Protein AF-A0A352W2K5-F1 (afdb_monomer)

Foldseek 3Di:
DFEAAQEADAPVVVVCLQPDPPDDDDPSSVCCNVVVHDHHYCVPQVLQHAYLQNQCPVVCVVVVVDDGHQLLVSLLSVLVNCVVGPYYDYDRCVLVVVLLVLDPPSNVVVVVSVVSNPNNNLVNHQLLRDKDWDWDPFAGNVDSPDNDTDPDHIDTDIDGPHVLLVVLCVVLVDDDPVSVVVSSVSSVVSVVVVD

pLDDT: mean 93.86, std 5.65, range [51.59, 98.75]

Radius of gyration: 17.29 Å; Cα contacts (8 Å, |Δi|>4): 269; chains: 1; bounding box: 38×39×44 Å

Structure (mmCIF, N/CA/C/O backbone):
data_AF-A0A352W2K5-F1
#
_entry.id   AF-A0A352W2K5-F1
#
loop_
_atom_site.group_PDB
_atom_site.id
_atom_site.type_symbol
_atom_site.label_atom_id
_atom_site.label_alt_id
_atom_site.label_comp_id
_atom_site.label_asym_id
_atom_site.label_entity_id
_atom_site.label_seq_id
_atom_site.pdbx_PDB_ins_code
_atom_site.Cartn_x
_atom_site.Cartn_y
_atom_site.Cartn_z
_atom_site.occupancy
_atom_site.B_iso_or_equiv
_atom_site.auth_seq_id
_atom_site.auth_comp_id
_atom_site.auth_asym_id
_atom_site.auth_atom_id
_atom_site.pdbx_PDB_model_num
ATOM 1 N N . LYS A 1 1 ? -15.876 11.289 6.763 1.00 83.75 1 LYS A N 1
ATOM 2 C CA . LYS A 1 1 ? -14.636 10.499 6.919 1.00 83.75 1 LYS A CA 1
ATOM 3 C C . LYS A 1 1 ? -13.693 10.874 5.778 1.00 83.75 1 LYS A C 1
ATOM 5 O O . LYS A 1 1 ? -14.176 11.081 4.669 1.00 83.75 1 LYS A O 1
ATOM 10 N N . LYS A 1 2 ? -12.405 11.065 6.046 1.00 92.19 2 LYS A N 1
ATOM 11 C CA . LYS A 1 2 ? -11.373 11.497 5.108 1.00 92.19 2 LYS A CA 1
ATOM 12 C C . LYS A 1 2 ? -10.604 10.275 4.611 1.00 92.19 2 LYS A C 1
ATOM 14 O O . LYS A 1 2 ? -9.945 9.602 5.398 1.00 92.19 2 LYS A O 1
ATOM 19 N N . VAL A 1 3 ? -10.714 10.003 3.314 1.00 93.81 3 VAL A N 1
ATOM 20 C CA . VAL A 1 3 ? -10.126 8.834 2.649 1.00 93.81 3 VAL A CA 1
ATOM 21 C C . VAL A 1 3 ? -9.055 9.285 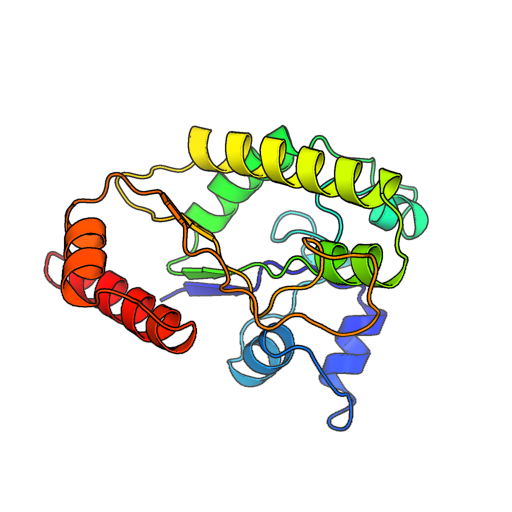1.663 1.00 93.81 3 VAL A C 1
ATOM 23 O O . VAL A 1 3 ? -9.262 10.293 0.987 1.00 93.81 3 VAL A O 1
ATOM 26 N N . SER A 1 4 ? -7.938 8.560 1.565 1.00 95.44 4 SER A N 1
ATOM 27 C CA . SER A 1 4 ? -6.889 8.857 0.581 1.00 95.44 4 SER A CA 1
ATOM 28 C C . SER A 1 4 ? -6.306 7.607 -0.086 1.00 95.44 4 SER A C 1
ATOM 30 O O . SER A 1 4 ? -5.988 6.620 0.576 1.00 95.44 4 SER A O 1
ATOM 32 N N . CYS A 1 5 ? -6.132 7.681 -1.405 1.00 96.50 5 CYS A N 1
ATOM 33 C CA . CYS A 1 5 ? -5.243 6.802 -2.156 1.00 96.50 5 CYS A CA 1
ATOM 34 C C . CYS A 1 5 ? -3.850 7.431 -2.130 1.00 96.50 5 CYS A C 1
ATOM 36 O O . CYS A 1 5 ? -3.660 8.518 -2.672 1.00 96.50 5 CYS A O 1
ATOM 38 N N . LEU A 1 6 ? -2.883 6.779 -1.488 1.00 97.25 6 LEU A N 1
ATOM 39 C CA . LEU A 1 6 ? -1.558 7.370 -1.290 1.00 97.25 6 LEU A CA 1
ATOM 40 C C . LEU A 1 6 ? -0.674 7.293 -2.538 1.00 97.25 6 LEU A C 1
ATOM 42 O O . LEU A 1 6 ? 0.394 7.895 -2.542 1.00 97.25 6 LEU A O 1
ATOM 46 N N . ASN A 1 7 ? -1.075 6.566 -3.584 1.00 97.12 7 ASN A N 1
ATOM 47 C CA . ASN A 1 7 ? -0.278 6.415 -4.797 1.00 97.12 7 ASN A CA 1
ATOM 48 C C . ASN A 1 7 ? -0.044 7.762 -5.499 1.00 97.12 7 ASN A C 1
ATOM 50 O O . ASN A 1 7 ? -0.981 8.420 -5.953 1.00 97.12 7 ASN A O 1
ATOM 54 N N . LEU A 1 8 ? 1.227 8.144 -5.630 1.00 96.62 8 LEU A N 1
ATOM 55 C CA . LEU A 1 8 ? 1.662 9.265 -6.452 1.00 96.62 8 LEU A CA 1
ATOM 56 C C . LEU A 1 8 ? 1.830 8.826 -7.900 1.00 96.62 8 LEU A C 1
ATOM 58 O O . LEU A 1 8 ? 2.485 7.828 -8.202 1.00 96.62 8 LEU A O 1
ATOM 62 N N . TYR A 1 9 ? 1.318 9.652 -8.803 1.00 95.81 9 TYR A N 1
ATOM 63 C CA . TYR A 1 9 ? 1.508 9.497 -10.237 1.00 95.81 9 TYR A CA 1
ATOM 64 C C . TYR A 1 9 ? 2.270 10.687 -10.814 1.00 95.81 9 TYR A C 1
ATOM 66 O O . TYR A 1 9 ? 2.267 11.788 -10.270 1.00 95.81 9 TYR A O 1
ATOM 74 N N . ARG A 1 10 ? 2.908 10.498 -11.965 1.00 94.81 10 ARG A N 1
ATOM 75 C CA . ARG A 1 10 ? 3.372 11.642 -12.758 1.00 94.81 10 ARG A CA 1
ATOM 76 C C . ARG A 1 10 ? 2.170 12.380 -13.329 1.00 94.81 10 ARG A C 1
ATOM 78 O O . ARG A 1 10 ? 1.187 11.725 -13.706 1.00 94.81 10 ARG A O 1
ATOM 85 N N . LYS A 1 11 ? 2.240 13.708 -13.430 1.00 94.19 11 LYS A N 1
ATOM 86 C CA . LYS A 1 11 ? 1.124 14.518 -13.936 1.00 94.19 11 LYS A CA 1
ATOM 87 C C . LYS A 1 11 ? 0.612 14.031 -15.291 1.00 94.19 11 LYS A C 1
ATOM 89 O O . LYS A 1 11 ? -0.596 13.924 -15.469 1.00 94.19 11 LYS A O 1
ATOM 94 N N . GLU A 1 12 ? 1.495 13.651 -16.213 1.00 93.00 12 GLU A N 1
ATOM 95 C CA . GLU A 1 12 ? 1.092 13.194 -17.548 1.00 93.00 12 GLU A CA 1
ATOM 96 C C . GLU A 1 12 ? 0.283 11.896 -17.495 1.00 93.00 12 GLU A C 1
ATOM 98 O O . GLU A 1 12 ? -0.630 11.698 -18.294 1.00 93.00 12 GLU A O 1
ATOM 103 N N . TYR A 1 13 ? 0.606 10.996 -16.561 1.00 93.38 13 TYR A N 1
ATOM 104 C CA . TYR A 1 13 ? -0.156 9.762 -16.382 1.00 93.38 13 TYR A CA 1
ATOM 105 C C . TYR A 1 13 ? -1.506 10.035 -15.716 1.00 93.38 13 TYR A C 1
ATOM 107 O O . TYR A 1 13 ? -2.526 9.517 -16.166 1.00 93.38 13 TYR A O 1
ATOM 115 N N . ARG A 1 14 ? -1.540 10.913 -14.708 1.00 94.94 14 ARG A N 1
ATOM 116 C CA . ARG A 1 14 ? -2.786 11.362 -14.074 1.00 94.94 14 ARG A CA 1
ATOM 117 C C . ARG A 1 14 ? -3.727 12.013 -15.087 1.00 94.94 14 ARG A C 1
ATOM 119 O O . ARG A 1 14 ? -4.908 11.678 -15.130 1.00 94.94 14 ARG A O 1
ATOM 126 N N . ASP A 1 15 ? -3.216 12.904 -15.928 1.00 94.38 15 ASP A N 1
ATOM 127 C CA . ASP A 1 15 ? -4.018 13.595 -16.941 1.00 94.38 15 ASP A CA 1
ATOM 128 C C . ASP A 1 15 ? -4.607 12.597 -17.960 1.00 94.38 15 ASP A C 1
ATOM 130 O O . ASP A 1 15 ? -5.770 12.728 -18.341 1.00 94.38 15 ASP A O 1
ATOM 134 N N . LYS A 1 16 ? -3.866 11.533 -18.313 1.00 94.06 16 LYS A N 1
ATOM 135 C CA . LYS A 1 16 ? -4.394 10.406 -19.104 1.00 94.06 16 LYS A CA 1
ATOM 136 C C . LYS A 1 16 ? -5.506 9.650 -18.376 1.00 94.06 16 LYS A C 1
ATOM 138 O O . LYS A 1 16 ? -6.554 9.431 -18.975 1.00 94.06 16 LYS A O 1
ATOM 143 N N . ILE A 1 17 ? -5.312 9.300 -17.099 1.00 92.50 17 ILE A N 1
ATOM 144 C CA . ILE A 1 17 ? -6.336 8.631 -16.273 1.00 92.50 17 ILE A CA 1
ATOM 145 C C . ILE A 1 17 ? -7.652 9.420 -16.290 1.00 92.50 17 ILE A C 1
ATOM 147 O O . ILE A 1 17 ? -8.726 8.824 -16.380 1.00 92.50 17 ILE A O 1
ATOM 151 N N . ILE A 1 18 ? -7.585 10.752 -16.203 1.00 90.69 18 ILE A N 1
ATOM 152 C CA . ILE A 1 18 ? -8.772 11.616 -16.202 1.00 90.69 18 ILE A CA 1
ATOM 153 C C . ILE A 1 18 ? -9.402 11.705 -17.595 1.00 90.69 18 ILE A C 1
ATOM 155 O O . ILE A 1 18 ? -10.618 11.563 -17.716 1.00 90.69 18 ILE A O 1
ATOM 159 N N . ALA A 1 19 ? -8.599 11.956 -18.630 1.00 92.25 19 ALA A N 1
ATOM 160 C CA . ALA A 1 19 ? -9.099 12.263 -19.968 1.00 92.25 19 ALA A CA 1
ATOM 161 C C . ALA A 1 19 ? -9.620 11.037 -20.733 1.00 92.25 19 ALA A C 1
ATOM 163 O O . ALA A 1 19 ? -10.516 11.176 -21.565 1.00 92.25 19 ALA A O 1
ATOM 164 N N . ASP A 1 20 ? -9.069 9.851 -20.472 1.00 91.31 20 ASP A N 1
ATOM 165 C CA . ASP A 1 20 ? -9.359 8.643 -21.237 1.00 91.31 20 ASP A CA 1
ATOM 166 C C . ASP A 1 20 ? -10.138 7.619 -20.396 1.00 91.31 20 ASP A C 1
ATOM 168 O O . ASP A 1 20 ? -9.633 7.016 -19.448 1.00 91.31 20 ASP A O 1
ATOM 172 N N . ASN A 1 21 ? -11.408 7.419 -20.755 1.00 87.75 21 ASN A N 1
ATOM 173 C CA . ASN A 1 21 ? -12.284 6.428 -20.123 1.00 87.75 21 ASN A CA 1
ATOM 174 C C . ASN A 1 21 ? -12.116 5.011 -20.695 1.00 87.75 21 ASN A C 1
ATOM 176 O O . ASN A 1 21 ? -12.780 4.095 -20.219 1.00 87.75 21 ASN A O 1
ATOM 180 N N . THR A 1 22 ? -11.254 4.827 -21.697 1.00 90.38 22 THR A N 1
ATOM 181 C CA . THR A 1 22 ? -10.951 3.526 -22.311 1.00 90.38 22 THR A CA 1
ATOM 182 C C . THR A 1 22 ? -9.694 2.871 -21.740 1.00 90.38 22 THR A C 1
ATOM 184 O O . THR A 1 22 ? -9.453 1.692 -21.996 1.00 90.38 22 THR A O 1
ATOM 187 N N . LEU A 1 23 ? -8.912 3.599 -20.932 1.00 89.62 23 LEU A N 1
ATOM 188 C CA . LEU A 1 23 ? -7.753 3.040 -20.243 1.00 89.62 23 LEU A CA 1
ATOM 189 C C . LEU A 1 23 ? -8.167 1.906 -19.307 1.00 89.62 23 LEU A C 1
ATOM 191 O O . LEU A 1 23 ? -9.042 2.061 -18.454 1.00 89.62 23 LEU A O 1
ATOM 195 N N . ILE A 1 24 ? -7.459 0.786 -19.423 1.00 88.81 24 ILE A N 1
ATOM 196 C CA . ILE A 1 24 ? -7.514 -0.285 -18.435 1.00 88.81 24 ILE A CA 1
ATOM 197 C C . ILE A 1 24 ? -6.667 0.168 -17.249 1.00 88.81 24 ILE A C 1
ATOM 199 O O . ILE A 1 24 ? -5.451 0.323 -17.361 1.00 88.81 24 ILE A O 1
ATOM 203 N N . LEU A 1 25 ? -7.332 0.431 -16.129 1.00 90.69 25 LEU A N 1
ATOM 204 C CA . LEU A 1 25 ? -6.714 0.931 -14.909 1.00 90.69 25 LEU A CA 1
ATOM 205 C C . LEU A 1 25 ? -6.693 -0.166 -13.841 1.00 90.69 25 LEU A C 1
ATOM 207 O O . LEU A 1 25 ? -7.650 -0.943 -13.768 1.00 90.69 25 LEU A O 1
ATOM 211 N N . PRO A 1 26 ? -5.670 -0.191 -12.967 1.00 89.00 26 PRO A N 1
ATOM 212 C CA . PRO A 1 26 ? -5.717 -0.991 -11.750 1.00 89.00 26 PRO A CA 1
ATOM 213 C C . PRO A 1 26 ? -6.970 -0.666 -10.937 1.00 89.00 26 PRO A C 1
ATOM 215 O O . PRO A 1 26 ? -7.439 0.481 -10.931 1.00 89.00 26 PRO A O 1
ATOM 218 N N . ALA A 1 27 ? -7.495 -1.658 -10.215 1.00 89.12 27 ALA A N 1
ATOM 219 C CA . ALA A 1 27 ? -8.724 -1.509 -9.435 1.00 89.12 27 ALA A CA 1
ATOM 220 C C . ALA A 1 27 ? -8.649 -0.322 -8.458 1.00 89.12 27 ALA A C 1
ATOM 222 O O . ALA A 1 27 ? -9.615 0.427 -8.311 1.00 89.12 27 ALA A O 1
ATOM 223 N N . SER A 1 28 ? -7.480 -0.095 -7.859 1.00 90.56 28 SER A N 1
ATOM 224 C CA . SER A 1 28 ? -7.215 1.008 -6.932 1.00 90.56 28 SER A CA 1
ATOM 225 C C . SER A 1 28 ? -7.354 2.391 -7.598 1.00 90.56 28 SER A C 1
ATOM 227 O O . SER A 1 28 ? -7.962 3.315 -7.049 1.00 90.56 28 SER A O 1
ATOM 229 N N . THR A 1 29 ? -6.851 2.523 -8.828 1.00 92.31 29 THR A N 1
ATOM 230 C CA . THR A 1 29 ? -6.858 3.764 -9.606 1.00 92.31 29 THR A CA 1
ATOM 231 C C . THR A 1 29 ? -8.265 4.041 -10.115 1.00 92.31 29 THR A C 1
ATOM 233 O O . THR A 1 29 ? -8.741 5.174 -10.047 1.00 92.31 29 THR A O 1
ATOM 236 N N . LEU A 1 30 ? -8.961 2.993 -10.566 1.00 93.00 30 LEU A N 1
ATOM 237 C CA . LEU A 1 30 ? -10.361 3.063 -10.969 1.00 93.00 30 LEU A CA 1
ATOM 238 C C . LEU A 1 30 ? -11.246 3.502 -9.795 1.00 93.00 30 LEU A C 1
ATOM 240 O O . LEU A 1 30 ? -12.038 4.432 -9.935 1.00 93.00 30 LEU A O 1
ATOM 244 N N . MET A 1 31 ? -11.063 2.886 -8.624 1.00 92.00 31 MET A N 1
ATOM 245 C CA . MET A 1 31 ? -11.773 3.254 -7.400 1.00 92.00 31 MET A CA 1
ATOM 246 C C . MET A 1 31 ? -11.519 4.717 -7.035 1.00 92.00 31 MET A C 1
ATOM 248 O O . MET A 1 31 ? -12.478 5.441 -6.802 1.00 92.00 31 MET A O 1
ATOM 252 N N . THR A 1 32 ? -10.262 5.171 -7.057 1.00 93.75 32 THR A N 1
ATOM 253 C CA . THR A 1 32 ? -9.899 6.570 -6.759 1.00 93.75 32 THR A CA 1
ATOM 254 C C . THR A 1 32 ? -10.570 7.543 -7.732 1.00 93.75 32 THR A C 1
ATOM 256 O O . THR A 1 32 ? -11.158 8.539 -7.313 1.00 93.75 32 THR A O 1
ATOM 259 N N . LYS A 1 33 ? -10.545 7.229 -9.036 1.00 93.06 33 LYS A N 1
ATOM 260 C CA . LYS A 1 33 ? -11.170 8.045 -10.088 1.00 93.06 33 LYS A CA 1
ATOM 261 C C . LYS A 1 33 ? -12.674 8.222 -9.863 1.00 93.06 33 LYS A C 1
ATOM 263 O O . LYS A 1 33 ? -13.183 9.325 -10.045 1.00 93.06 33 LYS A O 1
ATOM 268 N N . TYR A 1 34 ? -13.382 7.161 -9.479 1.00 92.44 34 TYR A N 1
ATOM 269 C CA . TYR A 1 34 ? -14.843 7.189 -9.338 1.00 92.44 34 TYR A CA 1
ATOM 270 C C . TYR A 1 34 ? -15.344 7.500 -7.921 1.00 92.44 34 TYR A C 1
ATOM 272 O O . TYR A 1 34 ? -16.500 7.890 -7.773 1.00 92.44 34 TYR A O 1
ATOM 280 N N . SER A 1 35 ? -14.506 7.393 -6.885 1.00 92.06 35 SER A N 1
ATOM 281 C CA . SER A 1 35 ? -14.857 7.807 -5.517 1.00 92.06 35 SER A CA 1
ATOM 282 C C . SER A 1 35 ? -14.847 9.326 -5.328 1.00 92.06 35 SER A C 1
ATOM 284 O O . SER A 1 35 ? -15.321 9.816 -4.305 1.00 92.06 35 SER A O 1
ATOM 286 N N . GLY A 1 36 ? -14.280 10.076 -6.280 1.00 87.81 36 GLY A N 1
ATOM 287 C CA . GLY A 1 36 ? -14.031 11.512 -6.143 1.00 87.81 36 GLY A CA 1
ATOM 288 C C . GLY A 1 36 ? -12.859 11.839 -5.211 1.00 87.81 36 GLY A C 1
ATOM 289 O O . GLY A 1 36 ? -12.660 13.004 -4.872 1.00 87.81 36 GLY A O 1
ATOM 290 N N . THR A 1 37 ? -12.087 10.832 -4.790 1.00 92.00 37 THR A N 1
ATOM 291 C CA . THR A 1 37 ? -10.825 11.037 -4.072 1.00 92.00 37 THR A CA 1
ATOM 292 C C . THR A 1 37 ? -9.794 11.636 -5.026 1.00 92.00 37 THR A C 1
ATOM 294 O O . THR A 1 37 ? -9.747 11.300 -6.209 1.00 92.00 37 THR A O 1
ATOM 297 N N . GLU A 1 38 ? -8.960 12.541 -4.521 1.00 93.31 38 GLU A N 1
ATOM 298 C CA . GLU A 1 38 ? -7.931 13.174 -5.339 1.00 93.31 38 GLU A CA 1
ATOM 299 C C . GLU A 1 38 ? -6.890 12.151 -5.816 1.00 93.31 38 GLU A C 1
ATOM 301 O O . GLU A 1 38 ? -6.351 11.376 -5.027 1.00 93.31 38 GLU A O 1
ATOM 306 N N . ILE A 1 39 ? -6.596 12.164 -7.121 1.00 95.50 39 ILE A N 1
ATOM 307 C CA . ILE A 1 39 ? -5.487 11.395 -7.692 1.00 95.50 39 ILE A CA 1
ATOM 308 C C . ILE A 1 39 ? -4.217 12.229 -7.532 1.00 95.50 39 ILE A C 1
ATOM 310 O O . ILE A 1 39 ? -4.036 13.241 -8.220 1.00 95.50 39 ILE A O 1
ATOM 314 N N . LEU A 1 40 ? -3.350 11.793 -6.620 1.00 96.69 40 LEU A N 1
ATOM 315 C CA . LEU A 1 40 ? -2.154 12.525 -6.229 1.00 96.69 40 LEU A CA 1
ATOM 316 C C . LEU A 1 40 ? -1.095 12.521 -7.338 1.00 96.69 40 LEU A C 1
ATOM 318 O O . LEU A 1 40 ? -0.945 11.564 -8.102 1.00 96.69 40 LEU A O 1
ATOM 322 N N . THR A 1 41 ? -0.319 13.602 -7.399 1.00 97.06 41 THR A N 1
ATOM 323 C CA . THR A 1 41 ? 0.770 13.759 -8.369 1.00 97.06 41 THR A CA 1
ATOM 324 C C . THR A 1 41 ? 2.070 14.151 -7.700 1.00 97.06 41 THR A C 1
ATOM 326 O O . THR A 1 41 ? 2.054 14.886 -6.713 1.00 97.06 41 THR A O 1
ATOM 329 N N . VAL A 1 42 ? 3.197 13.710 -8.256 1.00 96.88 42 VAL A N 1
ATOM 330 C CA . VAL A 1 42 ? 4.537 14.052 -7.749 1.00 96.88 42 VAL A CA 1
ATOM 331 C C . VAL A 1 42 ? 4.701 15.570 -7.614 1.00 96.88 42 VAL A C 1
ATOM 333 O O . VAL A 1 42 ? 5.188 16.052 -6.601 1.00 96.88 42 VAL A O 1
ATOM 336 N N . GLU A 1 43 ? 4.236 16.343 -8.590 1.00 93.75 43 GLU A N 1
ATOM 337 C CA . GLU A 1 43 ? 4.458 17.790 -8.671 1.00 93.75 43 GLU A CA 1
ATOM 338 C C . GLU A 1 43 ? 3.724 18.582 -7.584 1.00 93.75 43 GLU A C 1
ATOM 340 O O . GLU A 1 43 ? 4.226 19.604 -7.123 1.00 93.75 43 GLU A O 1
ATOM 345 N N . ASN A 1 44 ? 2.544 18.115 -7.172 1.00 94.31 44 ASN A N 1
ATOM 346 C CA . ASN A 1 44 ? 1.663 18.863 -6.272 1.00 94.31 44 ASN A CA 1
ATOM 347 C C . ASN A 1 44 ? 1.550 18.224 -4.883 1.00 94.31 44 ASN A C 1
ATOM 349 O O . ASN A 1 44 ? 1.176 18.895 -3.925 1.00 94.31 44 ASN A O 1
ATOM 353 N N . HIS A 1 45 ? 1.858 16.932 -4.770 1.00 96.19 45 HIS A N 1
ATOM 354 C CA . HIS A 1 45 ? 1.501 16.109 -3.617 1.00 96.19 45 HIS A CA 1
ATOM 355 C C . HIS A 1 45 ? 2.670 15.283 -3.084 1.00 96.19 45 HIS A C 1
ATOM 357 O O . HIS A 1 45 ? 2.438 14.331 -2.347 1.00 96.19 45 HIS A O 1
ATOM 363 N N . PHE A 1 46 ? 3.917 15.626 -3.420 1.00 94.50 46 PHE A N 1
ATOM 364 C CA . PHE A 1 46 ? 5.092 14.831 -3.047 1.00 94.50 46 PHE A CA 1
ATOM 365 C C . PHE A 1 46 ? 5.159 14.465 -1.551 1.00 94.50 46 PHE A C 1
ATOM 367 O O . PHE A 1 46 ? 5.501 13.344 -1.204 1.00 94.50 46 PHE A O 1
ATOM 374 N N . SER A 1 47 ? 4.771 15.378 -0.654 1.00 93.12 47 SER A N 1
ATOM 375 C CA . SER A 1 47 ? 4.735 15.143 0.800 1.00 93.12 47 SER A CA 1
ATOM 376 C C . SER A 1 47 ? 3.445 14.487 1.311 1.00 93.12 47 SER A C 1
ATOM 378 O O . SER A 1 47 ? 3.266 14.312 2.512 1.00 93.12 47 SER A O 1
ATOM 380 N N . SER A 1 48 ? 2.501 14.185 0.424 1.00 94.50 48 SER A N 1
ATOM 381 C CA . SER A 1 48 ? 1.159 13.690 0.756 1.00 94.50 48 SER A CA 1
ATOM 382 C C . SER A 1 48 ? 0.858 12.315 0.163 1.00 94.50 48 SER A C 1
ATOM 384 O O . SER A 1 48 ? -0.278 11.856 0.264 1.00 94.50 48 SER A O 1
ATOM 386 N N . GLY A 1 49 ? 1.850 11.651 -0.427 1.00 95.88 49 GLY A N 1
ATOM 387 C CA . GLY A 1 49 ? 1.707 10.314 -0.985 1.00 95.88 49 GLY A CA 1
ATOM 388 C C . GLY A 1 49 ? 3.040 9.584 -1.094 1.00 95.88 49 GLY A C 1
ATOM 389 O O . GLY A 1 49 ? 4.078 10.078 -0.662 1.00 95.88 49 GLY A O 1
ATOM 390 N N . LEU A 1 50 ? 2.983 8.397 -1.682 1.00 97.25 50 LEU A N 1
ATOM 391 C CA . LEU A 1 50 ? 4.100 7.501 -1.932 1.00 97.25 50 LEU A CA 1
ATOM 392 C C . LEU A 1 50 ? 4.162 7.196 -3.420 1.00 97.25 50 LEU A C 1
ATOM 394 O O . LEU A 1 50 ? 3.154 6.859 -4.045 1.00 97.25 50 LEU A O 1
ATOM 398 N N . TYR A 1 51 ? 5.349 7.313 -3.998 1.00 96.69 51 TYR A N 1
ATOM 399 C CA . TYR A 1 51 ? 5.565 6.891 -5.373 1.00 96.69 51 TYR A CA 1
ATOM 400 C C . TYR A 1 51 ? 5.779 5.370 -5.443 1.00 96.69 51 TYR A C 1
ATOM 402 O O . TYR A 1 51 ? 5.984 4.713 -4.422 1.00 96.69 51 TYR A O 1
ATOM 410 N N . MET A 1 52 ? 5.659 4.791 -6.641 1.00 94.56 52 MET A N 1
ATOM 411 C CA . MET A 1 52 ? 5.608 3.331 -6.820 1.00 94.56 52 MET A CA 1
ATOM 412 C C . MET A 1 52 ? 6.855 2.600 -6.292 1.00 94.56 52 MET A C 1
ATOM 414 O O . MET A 1 52 ? 6.755 1.475 -5.814 1.00 94.56 52 MET A O 1
ATOM 418 N N . ASP A 1 53 ? 8.017 3.243 -6.353 1.00 96.00 53 ASP A N 1
ATOM 419 C CA . ASP A 1 53 ? 9.235 2.890 -5.636 1.00 96.00 53 ASP A CA 1
ATOM 420 C C . ASP A 1 53 ? 9.372 3.804 -4.418 1.00 96.00 53 ASP A C 1
ATOM 422 O O . ASP A 1 53 ? 9.762 4.964 -4.517 1.00 96.00 53 ASP A O 1
ATOM 426 N N . ILE A 1 54 ? 9.045 3.262 -3.251 1.00 97.88 54 ILE A N 1
ATOM 427 C CA . ILE A 1 54 ? 9.130 3.944 -1.953 1.00 97.88 54 ILE A CA 1
ATOM 428 C C .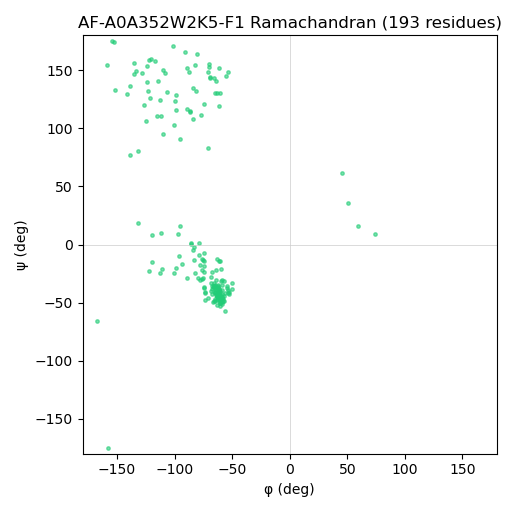 ILE A 1 54 ? 10.506 4.606 -1.739 1.00 97.88 54 ILE A C 1
ATOM 430 O O . ILE A 1 54 ? 10.597 5.662 -1.129 1.00 97.88 54 ILE A O 1
ATOM 434 N N . ASP A 1 55 ? 11.578 4.010 -2.258 1.00 97.12 55 ASP A N 1
ATOM 435 C CA . ASP A 1 55 ? 12.959 4.483 -2.112 1.00 97.12 55 ASP A CA 1
ATOM 436 C C . ASP A 1 55 ? 13.393 5.535 -3.155 1.00 97.12 55 ASP A C 1
ATOM 438 O O . ASP A 1 55 ? 14.535 5.996 -3.143 1.00 97.12 55 ASP A O 1
ATOM 442 N N . HIS A 1 56 ? 12.490 5.932 -4.051 1.00 97.12 56 HIS A N 1
ATOM 443 C CA . HIS A 1 56 ? 12.681 6.955 -5.079 1.00 97.12 56 HIS A CA 1
ATOM 444 C C . HIS A 1 56 ? 13.814 6.698 -6.092 1.00 97.12 56 HIS A C 1
ATOM 446 O O . HIS A 1 56 ? 14.190 7.627 -6.809 1.00 97.12 56 HIS A O 1
ATOM 452 N N . HIS A 1 57 ? 14.358 5.485 -6.230 1.00 95.88 57 HIS A N 1
ATOM 453 C CA . HIS A 1 57 ? 15.369 5.210 -7.263 1.00 95.88 57 HIS A CA 1
ATOM 454 C C . HIS A 1 57 ? 14.840 5.378 -8.695 1.00 95.88 57 HIS A C 1
ATOM 456 O O . HIS A 1 57 ? 15.514 5.959 -9.545 1.00 95.88 57 HIS A O 1
ATOM 462 N N . VAL A 1 58 ? 13.645 4.871 -8.988 1.00 94.38 58 VAL A N 1
ATOM 463 C CA . VAL A 1 58 ? 12.959 5.053 -10.276 1.00 94.38 58 VAL A CA 1
ATOM 464 C C . VAL A 1 58 ? 12.394 6.465 -10.382 1.00 94.38 58 VAL A C 1
ATOM 466 O O . VAL A 1 58 ? 12.467 7.067 -11.457 1.00 94.38 58 VAL A O 1
ATOM 469 N N . LEU A 1 59 ? 11.881 7.033 -9.287 1.00 96.19 59 LEU A N 1
ATOM 470 C CA . LEU A 1 59 ? 11.426 8.424 -9.283 1.00 96.19 59 LEU A CA 1
ATOM 471 C C . LEU A 1 59 ? 12.555 9.387 -9.667 1.00 96.19 59 LEU A C 1
ATOM 473 O O . LEU A 1 59 ? 12.354 10.246 -10.525 1.00 96.19 59 LEU A O 1
ATOM 477 N N . HIS A 1 60 ? 13.746 9.205 -9.094 1.00 96.31 60 HIS A N 1
ATOM 478 C CA . HIS A 1 60 ? 14.937 10.015 -9.351 1.00 96.31 60 HIS A CA 1
ATOM 479 C C . HIS A 1 60 ? 15.345 10.002 -10.830 1.00 96.31 60 HIS A C 1
ATOM 481 O O . HIS A 1 60 ? 15.761 11.023 -11.369 1.00 96.31 60 HIS A O 1
ATOM 487 N N . VAL A 1 61 ? 15.162 8.880 -11.536 1.00 95.50 61 VAL A N 1
ATOM 488 C CA . VAL A 1 61 ? 15.428 8.802 -12.985 1.00 95.50 61 VAL A CA 1
ATOM 489 C C . VAL A 1 61 ? 14.525 9.754 -13.780 1.00 95.50 61 VAL A C 1
ATOM 491 O O . VAL A 1 61 ? 14.953 10.313 -14.789 1.00 95.50 61 VAL A O 1
ATOM 494 N N . HIS A 1 62 ? 13.282 9.956 -13.340 1.00 93.81 62 HIS A N 1
ATOM 495 C CA . HIS A 1 62 ? 12.333 10.864 -13.991 1.00 93.81 62 HIS A CA 1
ATOM 496 C C . HIS A 1 62 ? 12.405 12.300 -13.464 1.00 93.81 62 HIS A C 1
ATOM 498 O O . HIS A 1 62 ? 12.147 13.235 -14.220 1.00 93.81 62 HIS A O 1
ATOM 504 N N . TYR A 1 63 ? 12.791 12.476 -12.201 1.00 94.94 63 TYR A N 1
ATOM 505 C CA . TYR A 1 63 ? 12.934 13.765 -11.534 1.00 94.94 63 TYR A CA 1
ATOM 506 C C . TYR A 1 63 ? 14.295 13.824 -10.820 1.00 94.94 63 TYR A C 1
ATOM 508 O O . TYR A 1 63 ? 14.355 13.638 -9.605 1.00 94.94 63 TYR A O 1
ATOM 516 N N . PRO A 1 64 ? 15.399 14.118 -11.537 1.00 95.69 64 PRO A N 1
ATOM 517 C CA . PRO A 1 64 ? 16.761 14.033 -10.984 1.00 95.69 64 PRO A CA 1
ATOM 518 C C . PRO A 1 64 ? 17.050 14.957 -9.794 1.00 95.69 64 PRO A C 1
ATOM 520 O O . PRO A 1 64 ? 18.051 14.796 -9.104 1.00 95.69 64 PRO A O 1
ATOM 523 N N . TYR A 1 65 ? 16.188 15.944 -9.548 1.00 94.88 65 TYR A N 1
ATOM 524 C CA . TYR A 1 65 ? 16.271 16.833 -8.389 1.00 94.88 65 TYR A CA 1
ATOM 525 C C . TYR A 1 65 ? 15.640 16.240 -7.116 1.00 94.88 65 TYR A C 1
ATOM 527 O O . TYR A 1 65 ? 15.847 16.785 -6.034 1.00 94.88 65 TYR A O 1
ATOM 535 N N . ILE A 1 66 ? 14.871 15.150 -7.221 1.00 95.56 66 ILE A N 1
ATOM 536 C CA . ILE A 1 66 ? 14.319 14.418 -6.076 1.00 95.56 66 ILE A CA 1
ATOM 537 C C . ILE A 1 66 ? 15.342 13.358 -5.661 1.00 95.56 66 ILE A C 1
ATOM 539 O O . ILE A 1 66 ? 15.626 12.476 -6.466 1.00 95.56 66 ILE A O 1
ATOM 543 N N . PRO A 1 67 ? 15.919 13.408 -4.449 1.00 95.75 67 PRO A N 1
ATOM 544 C CA . PRO A 1 67 ? 16.890 12.407 -4.020 1.00 95.75 67 PRO A CA 1
ATOM 545 C C . PRO A 1 67 ? 16.229 11.042 -3.774 1.00 95.75 67 PRO A C 1
ATOM 547 O O . PRO A 1 67 ? 15.046 10.970 -3.424 1.00 95.75 67 PRO A O 1
ATOM 550 N N . CYS A 1 68 ? 17.023 9.970 -3.884 1.00 97.06 68 CYS A N 1
ATOM 551 C CA . CYS A 1 68 ? 16.640 8.669 -3.339 1.00 97.06 68 CYS A CA 1
ATOM 552 C C . CYS A 1 68 ? 16.314 8.806 -1.844 1.00 97.06 68 CYS A C 1
ATOM 554 O O . CYS A 1 68 ? 16.944 9.591 -1.129 1.00 97.06 68 CYS A O 1
ATOM 556 N N . ALA A 1 69 ? 15.338 8.039 -1.379 1.00 96.81 69 ALA A N 1
ATOM 557 C CA . ALA A 1 69 ? 14.871 8.060 -0.006 1.00 96.81 69 ALA A CA 1
ATOM 558 C C . ALA A 1 69 ? 15.248 6.776 0.736 1.00 96.81 69 ALA A C 1
ATOM 560 O O . ALA A 1 69 ? 15.316 5.694 0.155 1.00 96.81 69 ALA A O 1
ATOM 561 N N . ASP A 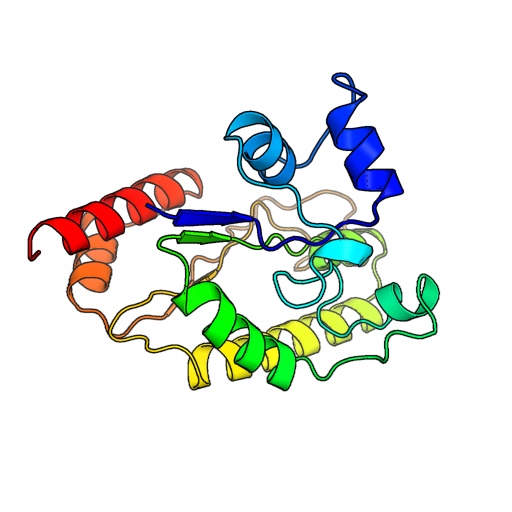1 70 ? 15.449 6.908 2.045 1.00 98.12 70 ASP A N 1
ATOM 562 C CA . ASP A 1 70 ? 15.515 5.764 2.948 1.00 98.12 70 ASP A CA 1
ATOM 563 C C . ASP A 1 70 ? 14.091 5.213 3.165 1.00 98.12 70 ASP A C 1
ATOM 565 O O . ASP A 1 70 ? 13.225 5.962 3.636 1.00 98.12 70 ASP A O 1
ATOM 569 N N . PRO A 1 71 ? 13.819 3.933 2.839 1.00 98.50 71 PRO A N 1
ATOM 570 C CA . PRO A 1 71 ? 12.514 3.326 3.074 1.00 98.50 71 PRO A CA 1
ATOM 571 C C . PRO A 1 71 ? 12.048 3.428 4.528 1.00 98.50 71 PRO A C 1
ATOM 573 O O . PRO A 1 71 ? 10.856 3.631 4.756 1.00 98.50 71 PRO A O 1
ATOM 576 N N . LEU A 1 72 ? 12.963 3.340 5.502 1.00 98.75 72 LEU A N 1
ATOM 577 C CA . LEU A 1 72 ? 12.630 3.456 6.923 1.00 98.75 72 LEU A CA 1
ATOM 578 C C . LEU A 1 72 ? 12.010 4.826 7.221 1.00 98.75 72 LEU A C 1
ATOM 580 O O . LEU A 1 72 ? 10.913 4.917 7.772 1.00 98.75 72 LEU A O 1
ATOM 584 N N . GLU A 1 73 ? 12.663 5.899 6.777 1.00 98.44 73 GLU A N 1
ATOM 585 C CA . GLU A 1 73 ? 12.165 7.269 6.939 1.00 98.44 73 GLU A CA 1
ATOM 586 C C . GLU A 1 73 ? 10.873 7.519 6.151 1.00 98.44 73 GLU A C 1
ATOM 588 O O . GLU A 1 73 ? 9.987 8.233 6.626 1.00 98.44 73 GLU A O 1
ATOM 593 N N . GLN A 1 74 ? 10.698 6.883 4.989 1.00 98.19 74 GLN A N 1
ATOM 594 C CA . GLN A 1 74 ? 9.429 6.927 4.251 1.00 98.19 74 GLN A CA 1
ATOM 595 C C . GLN A 1 74 ? 8.288 6.258 5.019 1.00 98.19 74 GLN A C 1
ATOM 597 O O . GLN A 1 74 ? 7.169 6.778 5.035 1.00 98.19 74 GLN A O 1
ATOM 602 N N . GLY A 1 75 ? 8.564 5.153 5.714 1.00 98.50 75 GLY A N 1
ATOM 603 C CA . GLY A 1 75 ? 7.622 4.527 6.639 1.00 98.50 75 GLY A CA 1
ATOM 604 C C . GLY A 1 75 ? 7.204 5.484 7.756 1.00 98.50 75 GLY A C 1
ATOM 605 O O . GLY A 1 75 ? 6.010 5.713 7.973 1.00 98.50 75 GLY A O 1
ATOM 606 N N . ARG A 1 76 ? 8.181 6.128 8.408 1.00 98.56 76 ARG A N 1
ATOM 607 C CA . ARG A 1 76 ? 7.944 7.114 9.483 1.00 98.56 76 ARG A CA 1
ATOM 608 C C . ARG A 1 76 ? 7.128 8.310 9.000 1.00 98.56 76 ARG A C 1
ATOM 610 O O . ARG A 1 76 ? 6.170 8.725 9.654 1.00 98.56 76 ARG A O 1
ATOM 617 N N . HIS A 1 77 ? 7.465 8.843 7.828 1.00 97.69 77 HIS A N 1
ATOM 618 C CA . HIS A 1 77 ? 6.708 9.911 7.182 1.00 97.69 77 HIS A CA 1
ATOM 619 C C . HIS A 1 77 ? 5.268 9.472 6.868 1.00 97.69 77 HIS A C 1
ATOM 621 O O . HIS A 1 77 ? 4.313 10.199 7.157 1.00 97.69 77 HIS A O 1
ATOM 627 N N . THR A 1 78 ? 5.091 8.248 6.366 1.00 98.12 78 THR A N 1
ATOM 628 C CA . THR A 1 78 ? 3.768 7.689 6.061 1.00 98.12 78 THR A CA 1
ATOM 629 C C . THR A 1 78 ? 2.901 7.577 7.308 1.00 98.12 78 THR A C 1
ATOM 631 O O . THR A 1 78 ? 1.721 7.915 7.244 1.00 98.12 78 THR A O 1
ATOM 634 N N . ALA A 1 79 ? 3.461 7.204 8.463 1.00 98.19 79 ALA A N 1
ATOM 635 C CA . ALA A 1 79 ? 2.722 7.177 9.728 1.00 98.19 79 ALA A CA 1
ATOM 636 C C . ALA A 1 79 ? 2.089 8.544 10.066 1.00 98.19 79 ALA A C 1
ATOM 638 O O . ALA A 1 79 ? 0.921 8.623 10.465 1.00 98.19 79 ALA A O 1
ATOM 639 N N . GLN A 1 80 ? 2.821 9.641 9.843 1.00 96.19 80 GLN A N 1
ATOM 640 C CA . GLN A 1 80 ? 2.312 11.004 10.053 1.00 96.19 80 GLN A CA 1
ATOM 641 C C . GLN A 1 80 ? 1.208 11.365 9.052 1.00 96.19 80 GLN A C 1
ATOM 643 O O . GLN A 1 80 ? 0.231 12.030 9.408 1.00 96.19 80 GLN A O 1
ATOM 648 N N . LEU A 1 81 ? 1.352 10.921 7.802 1.00 95.44 81 LEU A N 1
ATOM 649 C CA . LEU A 1 81 ? 0.384 11.150 6.734 1.00 95.44 81 LEU A CA 1
ATOM 650 C C . LEU A 1 81 ? -0.938 10.416 6.993 1.00 95.44 81 LEU A C 1
ATOM 652 O O . LEU A 1 81 ? -2.010 11.028 6.925 1.00 95.44 81 LEU A O 1
ATOM 656 N N . VAL A 1 82 ? -0.885 9.122 7.318 1.00 95.75 82 VAL A N 1
ATOM 657 C CA . VAL A 1 82 ? -2.090 8.302 7.545 1.00 95.75 82 VAL A CA 1
ATOM 658 C C . VAL A 1 82 ? -2.834 8.708 8.812 1.00 95.75 82 VAL A C 1
ATOM 660 O O . VAL A 1 82 ? -4.056 8.649 8.827 1.00 95.75 82 VAL A O 1
ATOM 663 N N . SER A 1 83 ? -2.141 9.254 9.817 1.00 94.38 83 SER A N 1
ATOM 664 C CA . SER A 1 83 ? -2.769 9.788 11.040 1.00 94.38 83 SER A CA 1
ATOM 665 C C . SER A 1 83 ? -3.747 10.947 10.775 1.00 94.38 83 SER A C 1
ATOM 667 O O . SER A 1 83 ? -4.517 11.331 11.652 1.00 94.38 83 SER A O 1
ATOM 669 N N . ARG A 1 84 ? -3.725 11.535 9.570 1.00 93.69 84 ARG A N 1
ATOM 670 C CA . ARG A 1 84 ? -4.627 12.616 9.132 1.00 93.69 84 ARG A CA 1
ATOM 671 C C . ARG A 1 84 ? -5.823 12.115 8.318 1.00 93.69 84 ARG A C 1
ATOM 673 O O . ARG A 1 84 ? -6.489 12.945 7.693 1.00 93.69 84 ARG A O 1
ATOM 680 N N . HIS A 1 85 ? -6.036 10.806 8.244 1.00 94.81 85 HIS A N 1
ATOM 681 C CA . HIS A 1 85 ? -7.063 10.154 7.437 1.00 94.81 85 HIS A CA 1
ATOM 682 C C . HIS A 1 85 ? -7.785 9.097 8.278 1.00 94.81 85 HIS A C 1
ATOM 684 O O . HIS A 1 85 ? -7.195 8.497 9.171 1.00 94.81 85 HIS A O 1
ATOM 690 N N . ASP A 1 86 ? -9.062 8.866 7.985 1.00 93.81 86 ASP A N 1
ATOM 691 C CA . ASP A 1 86 ? -9.827 7.770 8.589 1.00 93.81 86 ASP A CA 1
ATOM 692 C C . ASP A 1 86 ? -9.517 6.430 7.901 1.00 93.81 86 ASP A C 1
ATOM 694 O O . ASP A 1 86 ? -9.618 5.370 8.508 1.00 93.81 86 ASP A O 1
ATOM 698 N N . PHE A 1 87 ? -9.151 6.477 6.617 1.00 95.12 87 PHE A N 1
ATOM 699 C CA . PHE A 1 87 ? -8.714 5.320 5.845 1.00 95.12 87 PHE A CA 1
ATOM 700 C C . PHE A 1 87 ? -7.761 5.769 4.738 1.00 95.12 87 PHE A C 1
ATOM 702 O O . PHE A 1 87 ? -8.055 6.709 3.995 1.00 95.12 87 PHE A O 1
ATOM 709 N N . SER A 1 88 ? -6.641 5.070 4.606 1.00 96.06 88 SER A N 1
ATOM 710 C CA . SER A 1 88 ? -5.708 5.256 3.501 1.00 96.06 88 SER A CA 1
ATOM 711 C C . SER A 1 88 ? -5.275 3.905 2.961 1.00 96.06 88 SER A C 1
ATOM 713 O O . SER A 1 88 ? -5.128 2.955 3.727 1.00 96.06 88 SER A O 1
ATOM 715 N N . PHE A 1 89 ? -5.031 3.829 1.657 1.00 96.12 89 PHE A N 1
ATOM 716 C CA . PHE A 1 89 ? -4.463 2.641 1.025 1.00 96.12 89 PHE A CA 1
ATOM 717 C C . PHE A 1 89 ? -3.358 3.027 0.043 1.00 96.12 89 PHE A C 1
ATOM 719 O O . PHE A 1 89 ? -3.318 4.150 -0.464 1.00 96.12 89 PHE A O 1
ATOM 726 N N . PHE A 1 90 ? -2.459 2.083 -0.206 1.00 97.12 90 PHE A N 1
ATOM 727 C CA . PHE A 1 90 ? -1.353 2.211 -1.142 1.00 97.12 90 PHE A CA 1
ATOM 728 C C . PHE A 1 90 ? -1.170 0.881 -1.869 1.00 97.12 90 PHE A C 1
ATOM 730 O O . PHE A 1 90 ? -1.094 -0.166 -1.229 1.00 97.12 90 PHE A O 1
ATOM 737 N N . GLU A 1 91 ? -1.113 0.929 -3.194 1.00 96.06 91 GLU A N 1
ATOM 738 C CA . GLU A 1 91 ? -0.829 -0.229 -4.038 1.00 96.06 91 GLU A CA 1
ATOM 739 C C . GLU A 1 91 ? 0.646 -0.235 -4.457 1.00 96.06 91 GLU A C 1
ATOM 741 O O . GLU A 1 91 ? 1.155 0.760 -4.978 1.00 96.06 91 GLU A O 1
ATOM 746 N N . TYR A 1 92 ? 1.336 -1.357 -4.251 1.00 95.75 92 TYR A N 1
ATOM 747 C CA . TYR A 1 92 ? 2.754 -1.505 -4.577 1.00 95.75 92 TYR A CA 1
ATOM 748 C C . TYR A 1 92 ? 2.958 -2.456 -5.764 1.00 95.75 92 TYR A C 1
ATOM 750 O O . TYR A 1 92 ? 3.044 -3.668 -5.604 1.00 95.75 92 TYR A O 1
ATOM 758 N N . PHE A 1 93 ? 3.072 -1.894 -6.969 1.00 91.25 93 PHE A N 1
ATOM 759 C CA . PHE A 1 93 ? 3.089 -2.639 -8.242 1.00 91.25 93 PHE A CA 1
ATOM 760 C C . PHE A 1 93 ? 4.408 -3.358 -8.571 1.00 91.25 93 PHE A C 1
ATOM 762 O O . PHE A 1 93 ? 4.498 -4.124 -9.536 1.00 91.25 93 PHE A O 1
ATOM 769 N N . LEU A 1 94 ? 5.488 -3.050 -7.847 1.00 94.19 94 LEU A N 1
ATOM 770 C CA . LEU A 1 94 ? 6.826 -3.491 -8.242 1.00 94.19 94 LEU A CA 1
ATOM 771 C C . LEU A 1 94 ? 7.071 -4.978 -7.980 1.00 94.19 94 LEU A C 1
ATOM 773 O O . LEU A 1 94 ? 7.912 -5.565 -8.659 1.00 94.19 94 LEU A O 1
ATOM 777 N N . THR A 1 95 ? 6.340 -5.593 -7.049 1.00 92.50 95 THR A N 1
ATOM 778 C CA . THR A 1 95 ? 6.391 -7.045 -6.808 1.00 92.50 95 THR A CA 1
ATOM 779 C C . THR A 1 95 ? 6.013 -7.816 -8.066 1.00 92.50 95 THR A C 1
ATOM 781 O O . THR A 1 95 ? 6.798 -8.638 -8.533 1.00 92.50 95 THR A O 1
ATOM 784 N N . ASP A 1 96 ? 4.880 -7.471 -8.670 1.00 92.25 96 ASP A N 1
ATOM 785 C CA . ASP A 1 96 ? 4.397 -8.063 -9.916 1.00 92.25 96 ASP A CA 1
ATOM 786 C C . ASP A 1 96 ? 5.327 -7.755 -11.105 1.00 92.25 96 ASP A C 1
ATOM 788 O O . ASP A 1 96 ? 5.794 -8.645 -11.821 1.00 92.25 96 ASP A O 1
ATOM 792 N N . THR A 1 97 ? 5.724 -6.484 -11.239 1.00 92.56 97 THR A N 1
ATOM 793 C CA . THR A 1 97 ? 6.610 -6.027 -12.323 1.00 92.56 97 THR A CA 1
ATOM 794 C C . THR A 1 97 ? 7.939 -6.789 -12.354 1.00 92.56 97 THR A C 1
ATOM 796 O O . THR A 1 97 ? 8.432 -7.155 -13.427 1.00 92.56 97 THR A O 1
ATOM 799 N N . TRP A 1 98 ? 8.568 -6.998 -11.194 1.00 93.31 98 TRP A N 1
ATOM 800 C CA . TRP A 1 98 ? 9.869 -7.664 -11.120 1.00 93.31 98 TRP A CA 1
ATOM 801 C C . TRP A 1 98 ? 9.772 -9.187 -11.149 1.00 93.31 98 TRP A C 1
ATOM 803 O O . TRP A 1 98 ? 10.720 -9.822 -11.625 1.00 93.31 98 TRP A O 1
ATOM 813 N N . ALA A 1 99 ? 8.637 -9.756 -10.738 1.00 90.25 99 ALA A N 1
ATOM 814 C CA . ALA A 1 99 ? 8.340 -11.173 -10.909 1.00 90.25 99 ALA A CA 1
ATOM 815 C C . ALA A 1 99 ? 8.221 -11.541 -12.397 1.00 90.25 99 ALA A C 1
ATOM 817 O O . ALA A 1 99 ? 8.953 -12.413 -12.864 1.00 90.25 99 ALA A O 1
ATOM 818 N N . HIS A 1 100 ? 7.462 -10.774 -13.190 1.00 90.31 100 HIS A N 1
ATOM 819 C CA . HIS A 1 100 ? 7.387 -10.965 -14.647 1.00 90.31 100 HIS A CA 1
ATOM 820 C C . HIS A 1 100 ? 8.740 -10.832 -15.359 1.00 90.31 100 HIS A C 1
ATOM 822 O O . HIS A 1 100 ? 8.992 -11.474 -16.378 1.00 90.31 100 HIS A O 1
ATOM 828 N N . ARG A 1 101 ? 9.643 -10.005 -14.822 1.00 91.31 101 ARG A N 1
ATOM 829 C CA . ARG A 1 101 ? 11.012 -9.841 -15.342 1.00 91.31 101 ARG A CA 1
ATOM 830 C C . ARG A 1 101 ? 11.994 -10.892 -14.823 1.00 91.31 101 ARG A C 1
ATOM 832 O O . ARG A 1 101 ? 13.153 -10.864 -15.235 1.00 91.31 101 ARG A O 1
ATOM 839 N N . ARG A 1 102 ? 11.564 -11.773 -13.913 1.00 90.81 102 ARG A N 1
ATOM 840 C CA . ARG A 1 102 ? 12.362 -12.849 -13.299 1.00 90.81 102 ARG A CA 1
ATOM 841 C C . ARG A 1 102 ? 13.692 -12.358 -12.726 1.00 90.81 102 ARG A C 1
ATOM 843 O O . ARG A 1 102 ? 14.721 -13.027 -12.809 1.00 90.81 102 ARG A O 1
ATOM 850 N N . SER A 1 103 ? 13.692 -11.147 -12.169 1.00 91.06 103 SER A N 1
ATOM 851 C CA . SER A 1 103 ? 14.904 -10.529 -11.635 1.00 91.06 103 SER A CA 1
ATOM 852 C C . SER A 1 103 ? 15.010 -10.784 -10.138 1.00 91.06 103 SER A C 1
ATOM 854 O O . SER A 1 103 ? 14.557 -9.975 -9.330 1.00 91.06 103 SER A O 1
ATOM 856 N N . GLU A 1 104 ? 15.665 -11.880 -9.750 1.00 91.31 104 GLU A N 1
ATOM 857 C CA . GLU A 1 104 ? 15.897 -12.194 -8.332 1.00 91.31 104 GLU A CA 1
ATOM 858 C C . GLU A 1 104 ? 16.565 -11.043 -7.571 1.00 91.31 104 GLU A C 1
ATOM 860 O O . GLU A 1 104 ? 16.233 -10.761 -6.420 1.00 91.31 104 GLU A O 1
ATOM 865 N N . THR A 1 105 ? 17.518 -10.357 -8.207 1.00 94.56 105 THR A N 1
ATOM 866 C CA . THR A 1 105 ? 18.206 -9.217 -7.597 1.00 94.56 105 THR A CA 1
ATOM 867 C C . THR A 1 105 ? 17.248 -8.061 -7.328 1.00 94.56 105 THR A C 1
ATOM 869 O O . THR A 1 105 ? 17.323 -7.461 -6.257 1.00 94.56 105 THR A O 1
ATOM 872 N N . ALA A 1 106 ? 16.354 -7.737 -8.267 1.00 93.69 106 ALA A N 1
ATOM 873 C CA . ALA A 1 106 ? 15.366 -6.683 -8.060 1.00 93.69 106 ALA A CA 1
ATOM 874 C C . ALA A 1 106 ? 14.337 -7.086 -6.996 1.00 93.69 106 ALA A C 1
ATOM 876 O O . ALA A 1 106 ? 14.028 -6.279 -6.126 1.00 93.69 106 ALA A O 1
ATOM 877 N N . ILE A 1 107 ? 13.899 -8.348 -7.000 1.00 94.12 107 ILE A N 1
ATOM 878 C CA . ILE A 1 107 ? 12.979 -8.909 -6.000 1.00 94.12 107 ILE A CA 1
ATOM 879 C C . ILE A 1 107 ? 13.557 -8.788 -4.585 1.00 94.12 107 ILE A C 1
ATOM 881 O O . ILE A 1 107 ? 12.909 -8.255 -3.688 1.00 94.12 107 ILE A O 1
ATOM 885 N N . LYS A 1 108 ? 14.816 -9.192 -4.377 1.00 95.19 108 LYS A N 1
ATOM 886 C CA . LYS A 1 108 ? 15.485 -9.050 -3.071 1.00 95.19 108 LYS A CA 1
ATOM 887 C C . LYS A 1 108 ? 15.548 -7.589 -2.614 1.00 95.19 108 LYS A C 1
ATOM 889 O O . LYS A 1 108 ? 15.338 -7.309 -1.436 1.00 95.19 108 LYS A O 1
ATOM 894 N N . LYS A 1 109 ? 15.796 -6.656 -3.540 1.00 95.81 109 LYS A N 1
ATOM 895 C CA . LYS A 1 109 ? 15.831 -5.216 -3.241 1.00 95.81 109 LYS A CA 1
ATOM 896 C C . LYS A 1 109 ? 14.466 -4.680 -2.817 1.00 95.81 109 LYS A C 1
ATOM 898 O O . LYS A 1 109 ? 14.389 -4.024 -1.784 1.00 95.81 109 LYS A O 1
ATOM 903 N N . ILE A 1 110 ? 13.401 -4.980 -3.561 1.00 95.88 110 ILE A N 1
ATOM 904 C CA . ILE A 1 110 ? 12.059 -4.487 -3.215 1.00 95.88 110 ILE A CA 1
ATOM 905 C C . ILE A 1 110 ? 11.537 -5.112 -1.918 1.00 95.88 110 ILE A C 1
ATOM 907 O O . ILE A 1 110 ? 10.917 -4.411 -1.129 1.00 95.88 110 ILE A O 1
ATOM 911 N N . ILE A 1 111 ? 11.844 -6.385 -1.638 1.00 95.69 111 ILE A N 1
ATOM 912 C CA . ILE A 1 111 ? 11.480 -7.024 -0.363 1.00 95.69 111 ILE A CA 1
ATOM 913 C C . ILE A 1 111 ? 12.195 -6.322 0.794 1.00 95.69 111 ILE A C 1
ATOM 915 O O . ILE A 1 111 ? 11.564 -5.994 1.796 1.00 95.69 111 ILE A O 1
ATOM 919 N N . SER A 1 112 ? 13.493 -6.034 0.649 1.00 97.38 112 SER A N 1
ATOM 920 C CA . SER A 1 112 ? 14.237 -5.274 1.658 1.00 97.38 112 SER A CA 1
ATOM 921 C C . SER A 1 112 ? 13.674 -3.862 1.844 1.00 97.38 112 SER A C 1
ATOM 923 O O . SER A 1 112 ? 13.568 -3.404 2.978 1.00 97.38 112 SER A O 1
ATOM 925 N N . CYS A 1 113 ? 13.297 -3.188 0.754 1.00 98.06 113 CYS A N 1
ATOM 926 C CA . CYS A 1 113 ? 12.665 -1.869 0.782 1.00 98.06 113 CYS A CA 1
ATOM 927 C C . CYS A 1 113 ? 11.338 -1.905 1.556 1.00 98.06 113 CYS A C 1
ATOM 929 O O . CYS A 1 113 ? 11.155 -1.126 2.489 1.00 98.06 113 CYS A O 1
ATOM 931 N N . LEU A 1 114 ? 10.454 -2.856 1.236 1.00 97.62 114 LEU A N 1
ATOM 932 C CA . LEU A 1 114 ? 9.183 -3.052 1.936 1.00 97.62 114 LEU A CA 1
ATOM 933 C C . LEU A 1 114 ? 9.388 -3.369 3.420 1.00 97.62 114 LEU A C 1
ATOM 935 O O . LEU A 1 114 ? 8.657 -2.838 4.250 1.00 97.62 114 LEU A O 1
ATOM 939 N N . ASN A 1 115 ? 10.385 -4.188 3.767 1.00 97.94 115 ASN A N 1
ATOM 940 C CA . ASN A 1 115 ? 10.671 -4.531 5.159 1.00 97.94 115 ASN A CA 1
ATOM 941 C C . ASN A 1 115 ? 11.019 -3.288 5.993 1.00 97.94 115 ASN A C 1
ATOM 943 O O . ASN A 1 115 ? 10.369 -3.035 7.003 1.00 97.94 115 ASN A O 1
ATOM 947 N N . PHE A 1 116 ? 11.985 -2.482 5.541 1.00 98.69 116 PHE A N 1
ATOM 948 C CA . PHE A 1 116 ? 12.366 -1.249 6.239 1.00 98.69 116 PHE A CA 1
ATOM 949 C C . PHE A 1 116 ? 11.238 -0.210 6.244 1.00 98.69 116 PHE A C 1
ATOM 951 O O . PHE A 1 116 ? 11.018 0.465 7.245 1.00 98.69 116 PHE A O 1
ATOM 958 N N . PHE A 1 117 ? 10.466 -0.111 5.161 1.00 98.75 117 PHE A N 1
ATOM 959 C CA . PHE A 1 117 ? 9.291 0.755 5.124 1.00 98.75 117 PHE A CA 1
ATOM 960 C C . PHE A 1 117 ? 8.245 0.372 6.177 1.00 98.75 117 PHE A C 1
ATOM 962 O O . PHE A 1 117 ? 7.750 1.231 6.908 1.00 98.75 117 PHE A O 1
ATOM 969 N N . LEU A 1 118 ? 7.914 -0.917 6.279 1.00 98.38 118 LEU A N 1
ATOM 970 C CA . LEU A 1 118 ? 6.948 -1.413 7.257 1.00 98.38 118 LEU A CA 1
ATOM 971 C C . LEU A 1 118 ? 7.460 -1.267 8.691 1.00 98.38 118 LEU A C 1
ATOM 973 O O . LEU A 1 118 ? 6.670 -0.938 9.576 1.00 98.38 118 LEU A O 1
ATOM 977 N N . GLU A 1 119 ? 8.760 -1.454 8.919 1.00 98.56 119 GLU A N 1
ATOM 978 C CA . GLU A 1 119 ? 9.412 -1.163 10.199 1.00 98.56 119 GLU A CA 1
ATOM 979 C C . GLU A 1 119 ? 9.173 0.300 10.596 1.00 98.56 119 GLU A C 1
ATOM 981 O O . GLU A 1 119 ? 8.515 0.567 11.600 1.00 98.56 119 GLU A O 1
ATOM 986 N N . GLY A 1 120 ? 9.560 1.256 9.749 1.00 98.62 120 GLY A N 1
ATOM 987 C CA . GLY A 1 120 ? 9.410 2.682 10.054 1.00 98.62 120 GLY A CA 1
ATOM 988 C C . GLY A 1 120 ? 7.953 3.114 10.240 1.00 98.62 120 GLY A C 1
ATOM 989 O O . GLY A 1 120 ? 7.646 3.927 11.119 1.00 98.62 120 GLY A O 1
ATOM 990 N N . LEU A 1 121 ? 7.042 2.544 9.443 1.00 98.56 121 LEU A N 1
ATOM 991 C CA . LEU A 1 121 ? 5.603 2.779 9.557 1.00 98.56 121 LEU A CA 1
ATOM 992 C C . LEU A 1 121 ? 5.061 2.285 10.900 1.00 98.56 121 LEU A C 1
ATOM 994 O O . LEU A 1 121 ? 4.374 3.030 11.597 1.00 98.56 121 LEU A O 1
ATOM 998 N N . THR A 1 122 ? 5.348 1.037 11.263 1.00 98.00 122 THR A N 1
ATOM 999 C CA . THR A 1 122 ? 4.769 0.403 12.456 1.00 98.00 122 THR A CA 1
ATOM 1000 C C . THR A 1 122 ? 5.394 0.899 13.757 1.00 98.00 122 THR A C 1
ATOM 1002 O O . THR A 1 122 ? 4.683 0.979 14.756 1.00 98.00 122 THR A O 1
ATOM 1005 N N . GLU A 1 123 ? 6.662 1.318 13.744 1.00 97.75 123 GLU A N 1
ATOM 1006 C CA . GLU A 1 123 ? 7.309 1.997 14.877 1.00 97.75 123 GLU A CA 1
ATOM 1007 C C . GLU A 1 123 ? 6.669 3.355 15.196 1.00 97.75 123 GLU A C 1
ATOM 1009 O O . GLU A 1 123 ? 6.582 3.748 16.359 1.00 97.75 123 GLU A O 1
ATOM 1014 N N . SER A 1 124 ? 6.240 4.088 14.164 1.00 98.31 124 SER A N 1
ATOM 1015 C CA . SER A 1 124 ? 5.793 5.483 14.303 1.00 98.31 124 SER A CA 1
ATOM 1016 C C . SER A 1 124 ? 4.277 5.644 14.383 1.00 98.31 124 SER A C 1
ATOM 1018 O O . SER A 1 124 ? 3.787 6.686 14.824 1.00 98.31 124 SER A O 1
ATOM 1020 N N . LEU A 1 125 ? 3.513 4.651 13.929 1.00 98.12 125 LEU A N 1
ATOM 1021 C CA . LEU A 1 125 ? 2.057 4.711 13.919 1.00 98.12 125 LEU A CA 1
ATOM 1022 C C . LEU A 1 125 ? 1.485 4.352 15.296 1.00 98.12 125 LEU A C 1
ATOM 1024 O O . LEU A 1 125 ? 1.824 3.328 15.882 1.00 98.12 125 LEU A O 1
ATOM 1028 N N . ALA A 1 126 ? 0.550 5.160 15.801 1.00 97.31 126 ALA A N 1
ATOM 1029 C CA . ALA A 1 126 ? -0.157 4.872 17.049 1.00 97.31 126 ALA A CA 1
ATOM 1030 C C . ALA A 1 126 ? -1.135 3.689 16.875 1.00 97.31 126 ALA A C 1
ATOM 1032 O O . ALA A 1 126 ? -2.329 3.875 16.629 1.00 97.31 126 ALA A O 1
ATOM 1033 N N . LEU A 1 127 ? -0.627 2.460 16.987 1.00 97.38 127 LEU A N 1
ATOM 1034 C CA . LEU A 1 127 ? -1.376 1.216 16.753 1.00 97.38 127 LEU A CA 1
ATOM 1035 C C . LEU A 1 127 ? -2.545 0.980 17.726 1.00 97.38 127 LEU A C 1
ATOM 1037 O O . LEU A 1 127 ? -3.380 0.116 17.485 1.00 97.38 127 LEU A O 1
ATOM 1041 N N . GLU A 1 128 ? -2.638 1.734 18.819 1.00 96.25 128 GLU A N 1
ATOM 1042 C CA . GLU A 1 128 ? -3.808 1.771 19.705 1.00 96.25 128 GLU A CA 1
ATOM 1043 C C . GLU A 1 128 ? -5.030 2.404 19.023 1.00 96.25 128 GLU A C 1
ATOM 1045 O O . GLU A 1 128 ? -6.170 2.157 19.415 1.00 96.25 128 GLU A O 1
ATOM 1050 N N . ARG A 1 129 ? -4.796 3.236 18.004 1.00 94.75 129 ARG A N 1
ATOM 1051 C CA . ARG A 1 129 ? -5.824 3.970 17.252 1.00 94.75 129 ARG A CA 1
ATOM 1052 C C . ARG A 1 129 ? -5.945 3.504 15.806 1.00 94.75 129 ARG A C 1
ATOM 1054 O O . ARG A 1 129 ? -7.001 3.656 15.201 1.00 94.75 129 ARG A O 1
ATOM 1061 N N . HIS A 1 130 ? -4.879 2.929 15.261 1.00 96.19 130 HIS A N 1
ATOM 1062 C CA . HIS A 1 130 ? -4.796 2.533 13.862 1.00 96.19 130 HIS A CA 1
ATOM 1063 C C . HIS A 1 130 ? -4.540 1.030 13.701 1.00 96.19 130 HIS A C 1
ATOM 1065 O O . HIS A 1 130 ? -4.043 0.349 14.600 1.00 96.19 130 HIS A O 1
ATOM 1071 N N . ALA A 1 131 ? -4.860 0.521 12.515 1.00 97.25 131 ALA A N 1
ATOM 1072 C CA . ALA A 1 131 ? -4.453 -0.797 12.058 1.00 97.25 131 ALA A CA 1
ATOM 1073 C C . ALA A 1 131 ? -3.703 -0.662 10.731 1.00 97.25 131 ALA A C 1
ATOM 1075 O O . ALA A 1 131 ? -4.105 0.118 9.868 1.00 97.25 131 ALA A O 1
ATOM 1076 N N . VAL A 1 132 ? -2.635 -1.440 10.565 1.00 98.19 132 VAL A N 1
ATOM 1077 C CA . VAL A 1 132 ? -1.992 -1.663 9.265 1.00 98.19 132 VAL A CA 1
ATOM 1078 C C . VAL A 1 132 ? -2.482 -3.005 8.741 1.00 98.19 132 VAL A C 1
ATOM 1080 O O . VAL A 1 132 ? -2.342 -4.018 9.425 1.00 98.19 132 VAL A O 1
ATOM 1083 N N . ILE A 1 133 ? -3.067 -3.006 7.544 1.00 97.75 133 ILE A N 1
ATOM 1084 C CA . ILE A 1 133 ? -3.529 -4.212 6.852 1.00 97.75 133 ILE A CA 1
ATOM 1085 C C . ILE A 1 133 ? -2.654 -4.401 5.616 1.00 97.75 133 ILE A C 1
ATOM 1087 O O . ILE A 1 133 ? -2.552 -3.494 4.792 1.00 97.75 133 ILE A O 1
ATOM 1091 N N . ILE A 1 134 ? -2.031 -5.570 5.489 1.00 97.50 134 ILE A N 1
ATOM 1092 C CA . ILE A 1 134 ? -1.183 -5.931 4.351 1.00 97.50 134 ILE A CA 1
ATOM 1093 C C . ILE A 1 134 ? -1.770 -7.179 3.704 1.00 97.50 134 ILE A C 1
ATOM 1095 O O . ILE A 1 134 ? -1.994 -8.189 4.375 1.00 97.50 134 ILE A O 1
ATOM 1099 N N . THR A 1 135 ? -2.013 -7.108 2.401 1.00 96.25 135 THR A N 1
ATOM 1100 C CA . THR A 1 135 ? -2.471 -8.239 1.596 1.00 96.25 135 THR A CA 1
ATOM 1101 C C . THR A 1 135 ? -2.016 -8.074 0.147 1.00 96.25 135 THR A C 1
ATOM 1103 O O . THR A 1 135 ? -1.417 -7.054 -0.193 1.00 96.25 135 THR A O 1
ATOM 1106 N N . SER A 1 136 ? -2.263 -9.083 -0.683 1.00 94.56 136 SER A N 1
ATOM 1107 C CA . SER A 1 136 ? -2.002 -9.057 -2.124 1.00 94.56 136 SER A CA 1
ATOM 1108 C C . SER A 1 136 ? -3.296 -9.370 -2.864 1.00 94.56 136 SER A C 1
ATOM 1110 O O . SER A 1 136 ? -4.169 -10.040 -2.317 1.00 94.56 136 SER A O 1
ATOM 1112 N N . ASP A 1 137 ? -3.436 -8.898 -4.092 1.00 93.06 137 ASP A N 1
ATOM 1113 C CA . ASP A 1 137 ? -4.548 -9.246 -4.976 1.00 93.06 137 ASP A CA 1
ATOM 1114 C C . ASP A 1 137 ? -4.377 -10.632 -5.610 1.00 93.06 137 ASP A C 1
ATOM 1116 O O . ASP A 1 137 ? -5.363 -11.340 -5.824 1.00 93.06 137 ASP A O 1
ATOM 1120 N N . HIS A 1 138 ? -3.131 -11.051 -5.829 1.00 93.38 138 HIS A N 1
ATOM 1121 C CA . HIS A 1 138 ? -2.769 -12.392 -6.287 1.00 93.38 138 HIS A CA 1
ATOM 1122 C C . HIS A 1 138 ? -1.345 -12.808 -5.865 1.00 93.38 138 HIS A C 1
ATOM 1124 O O . HIS A 1 138 ? -0.592 -12.028 -5.270 1.00 93.38 138 HIS A O 1
ATOM 1130 N N . GLY A 1 139 ? -0.984 -14.062 -6.162 1.00 93.69 139 GLY A N 1
ATOM 1131 C CA . GLY A 1 139 ? 0.393 -14.567 -6.115 1.00 93.69 139 GLY A CA 1
ATOM 1132 C C . GLY A 1 139 ? 1.123 -14.367 -7.450 1.00 93.69 139 GLY A C 1
ATOM 1133 O O . GLY A 1 139 ? 0.488 -14.286 -8.505 1.00 93.69 139 GLY A O 1
ATOM 1134 N N . ASN A 1 140 ? 2.448 -14.238 -7.403 1.00 93.25 140 ASN A N 1
ATOM 1135 C CA . ASN A 1 140 ? 3.353 -14.160 -8.559 1.00 93.25 140 ASN A CA 1
ATOM 1136 C C . ASN A 1 140 ? 4.814 -14.324 -8.086 1.00 93.25 140 ASN A C 1
ATOM 1138 O O . ASN A 1 140 ? 5.481 -15.315 -8.368 1.00 93.25 140 ASN A O 1
ATOM 1142 N N . MET A 1 141 ? 5.298 -13.355 -7.300 1.00 92.75 141 MET A N 1
ATOM 1143 C CA . MET A 1 141 ? 6.705 -13.217 -6.894 1.00 92.75 141 MET A CA 1
ATOM 1144 C C . MET A 1 141 ? 7.273 -14.420 -6.120 1.00 92.75 141 MET A C 1
ATOM 1146 O O . MET A 1 141 ? 8.490 -14.587 -6.060 1.00 92.75 141 MET A O 1
ATOM 1150 N N . GLU A 1 142 ? 6.427 -15.250 -5.519 1.00 92.12 142 GLU A N 1
ATOM 1151 C CA . GLU A 1 142 ? 6.835 -16.470 -4.827 1.00 92.12 142 GLU A CA 1
ATOM 1152 C C . GLU A 1 142 ? 7.226 -17.621 -5.768 1.00 92.12 142 GLU A C 1
ATOM 1154 O O . GLU A 1 142 ? 7.922 -18.532 -5.325 1.00 92.12 142 GLU A O 1
ATOM 1159 N N . GLU A 1 143 ? 6.824 -17.578 -7.045 1.00 92.69 143 GLU A N 1
ATOM 1160 C CA . GLU A 1 143 ? 7.139 -18.595 -8.057 1.00 92.69 143 GLU A CA 1
ATOM 1161 C C . GLU A 1 143 ? 7.495 -17.951 -9.406 1.00 92.69 143 GLU A C 1
ATOM 1163 O O . GLU A 1 143 ? 6.723 -17.922 -10.360 1.00 92.69 143 GLU A O 1
ATOM 1168 N N . ILE A 1 144 ? 8.718 -17.433 -9.499 1.00 90.50 144 ILE A N 1
ATOM 1169 C CA . ILE A 1 144 ? 9.195 -16.715 -10.690 1.00 90.50 144 ILE A CA 1
ATOM 1170 C C . ILE A 1 144 ? 9.630 -17.626 -11.850 1.00 90.50 144 ILE A C 1
ATOM 1172 O O . ILE A 1 144 ? 10.118 -17.128 -12.870 1.00 90.50 144 ILE A O 1
ATOM 1176 N N . SER A 1 145 ? 9.524 -18.956 -11.718 1.00 88.38 145 SER A N 1
ATOM 1177 C CA . SER A 1 145 ? 9.886 -19.876 -12.807 1.00 88.38 145 SER A CA 1
ATOM 1178 C C . SER A 1 145 ? 8.829 -19.939 -13.917 1.00 88.38 145 SER A C 1
ATOM 1180 O O . SER A 1 145 ? 9.161 -20.255 -15.068 1.00 88.38 145 SER A O 1
ATOM 1182 N N . ILE A 1 146 ? 7.583 -19.566 -13.614 1.00 87.50 146 ILE A N 1
ATOM 1183 C CA . ILE A 1 146 ? 6.468 -19.498 -14.569 1.00 87.50 146 ILE A CA 1
ATOM 1184 C C . ILE A 1 146 ? 6.210 -18.048 -15.012 1.00 87.50 146 ILE A C 1
ATOM 1186 O O . ILE A 1 146 ? 6.888 -17.126 -14.565 1.00 87.50 146 ILE A O 1
ATOM 1190 N N . ASN A 1 147 ? 5.354 -17.836 -16.014 1.00 83.44 147 ASN A N 1
ATOM 1191 C CA . ASN A 1 147 ? 5.025 -16.482 -16.499 1.00 83.44 147 ASN A CA 1
ATOM 1192 C C . ASN A 1 147 ? 3.685 -15.983 -15.957 1.00 83.44 147 ASN A C 1
ATOM 1194 O O . ASN A 1 147 ? 3.428 -14.780 -15.938 1.00 83.44 147 ASN A O 1
ATOM 1198 N N . GLU A 1 148 ? 2.829 -16.926 -15.595 1.00 90.38 148 GLU A N 1
ATOM 1199 C CA . GLU A 1 148 ? 1.476 -16.735 -15.125 1.00 90.38 148 GLU A CA 1
ATOM 1200 C C . GLU A 1 148 ? 1.452 -16.388 -13.636 1.00 90.38 148 GLU A C 1
ATOM 1202 O O . GLU A 1 148 ? 2.328 -16.787 -12.870 1.00 90.38 148 GLU A O 1
ATOM 1207 N N . HIS A 1 149 ? 0.396 -15.696 -13.209 1.00 92.25 149 HIS A N 1
ATOM 1208 C CA . HIS A 1 149 ? 0.085 -15.585 -11.788 1.00 92.25 149 HIS A CA 1
ATOM 1209 C C . HIS A 1 149 ? -0.196 -16.970 -11.204 1.00 92.25 149 HIS A C 1
ATOM 1211 O O . HIS A 1 149 ? -0.684 -17.874 -11.893 1.00 92.25 149 HIS A O 1
ATOM 1217 N N . THR A 1 150 ? 0.069 -17.127 -9.913 1.00 93.00 150 THR A N 1
ATOM 1218 C CA . THR A 1 150 ? -0.189 -18.388 -9.222 1.00 93.00 150 THR A CA 1
ATOM 1219 C C . THR A 1 150 ? -1.591 -18.411 -8.615 1.00 93.00 150 THR A C 1
ATOM 1221 O O . THR A 1 150 ? -2.255 -17.387 -8.451 1.00 93.00 150 THR A O 1
ATOM 1224 N N . LEU A 1 151 ? -2.031 -19.611 -8.233 1.00 93.75 151 LEU A N 1
ATOM 1225 C CA . LEU A 1 151 ? -3.216 -19.815 -7.396 1.00 93.75 151 LEU A CA 1
ATOM 1226 C C . LEU A 1 151 ? -2.849 -19.953 -5.909 1.00 93.75 151 LEU A C 1
ATOM 1228 O O . LEU A 1 151 ? -3.650 -20.465 -5.124 1.00 93.75 151 LEU A O 1
ATOM 1232 N N . ASN A 1 152 ? -1.633 -19.553 -5.518 1.00 93.75 152 ASN A N 1
ATOM 1233 C CA . ASN A 1 152 ? -1.225 -19.599 -4.120 1.00 93.75 152 ASN A CA 1
ATOM 1234 C C . ASN A 1 152 ? -2.065 -18.612 -3.297 1.00 93.75 152 ASN A C 1
ATOM 1236 O O . ASN A 1 152 ? -2.390 -17.522 -3.777 1.00 93.75 152 ASN A O 1
ATOM 1240 N N . PRO A 1 153 ? -2.416 -18.962 -2.047 1.00 93.50 153 PRO A N 1
A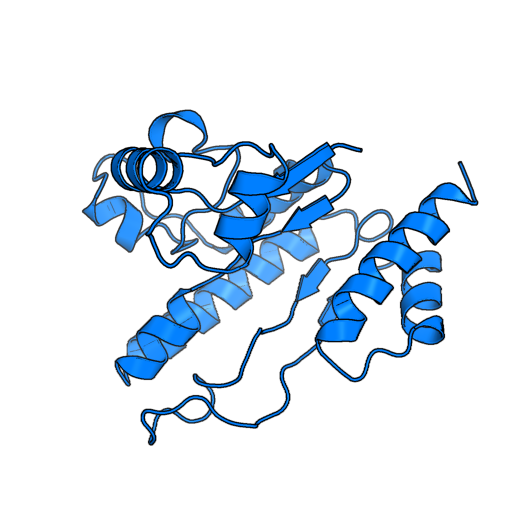TOM 1241 C CA . PRO A 1 153 ? -3.104 -18.032 -1.171 1.00 93.50 153 PRO A CA 1
ATOM 1242 C C . PRO A 1 153 ? -2.213 -16.824 -0.870 1.00 93.50 153 PRO A C 1
ATOM 1244 O O . PRO A 1 153 ? -1.011 -16.951 -0.632 1.00 93.50 153 PRO A O 1
ATOM 1247 N N . VAL A 1 154 ? -2.830 -15.650 -0.836 1.00 95.00 154 VAL A N 1
ATOM 1248 C CA . VAL A 1 154 ? -2.180 -14.392 -0.466 1.00 95.00 154 VAL A CA 1
ATOM 1249 C C . VAL A 1 154 ? -2.235 -14.188 1.050 1.00 95.00 154 VAL A C 1
ATOM 1251 O O . VAL A 1 154 ? -3.196 -14.617 1.696 1.00 95.00 154 VAL A O 1
ATOM 1254 N N . PRO A 1 155 ? -1.232 -13.532 1.655 1.00 93.56 155 PRO A N 1
ATOM 1255 C CA . PRO A 1 155 ? -1.266 -13.257 3.081 1.00 93.56 155 PRO A CA 1
ATOM 1256 C C . PRO A 1 155 ? -2.331 -12.205 3.416 1.00 93.56 155 PRO A C 1
ATOM 1258 O O . PRO A 1 155 ? -2.624 -11.308 2.624 1.00 93.56 155 PRO A O 1
ATOM 1261 N N . LEU A 1 156 ? -2.852 -12.275 4.639 1.00 96.50 156 LEU A N 1
ATOM 1262 C CA . LEU A 1 156 ? -3.526 -11.164 5.301 1.00 96.50 156 LEU A CA 1
ATOM 1263 C C . LEU A 1 156 ? -2.828 -10.930 6.638 1.00 96.50 156 LEU A C 1
ATOM 1265 O O . LEU A 1 156 ? -2.972 -11.719 7.572 1.00 96.50 156 LEU A O 1
ATOM 1269 N N . VAL A 1 157 ? -2.053 -9.855 6.721 1.00 97.12 157 VAL A N 1
ATOM 1270 C CA . VAL A 1 157 ? -1.358 -9.446 7.944 1.00 97.12 157 VAL A CA 1
ATOM 1271 C C . VAL A 1 157 ? -2.058 -8.223 8.509 1.00 97.12 157 VAL A C 1
ATOM 1273 O O . VAL A 1 157 ? -2.321 -7.263 7.787 1.00 97.12 157 VAL A O 1
ATOM 1276 N N . ILE A 1 158 ? -2.359 -8.261 9.806 1.00 97.62 158 ILE A N 1
ATOM 1277 C CA . ILE A 1 158 ? -3.026 -7.172 10.517 1.00 97.62 158 ILE A CA 1
ATOM 1278 C C . ILE A 1 158 ? -2.180 -6.813 11.725 1.00 97.62 158 ILE A C 1
ATOM 1280 O O . ILE A 1 158 ? -1.953 -7.644 12.604 1.00 97.62 158 ILE A O 1
ATOM 1284 N N . ILE A 1 159 ? -1.728 -5.567 11.768 1.00 98.06 159 ILE A N 1
ATOM 1285 C CA . ILE A 1 159 ? -0.886 -5.040 12.837 1.00 98.06 159 ILE A CA 1
ATOM 1286 C C . ILE A 1 159 ? -1.681 -3.950 13.543 1.00 98.06 159 ILE A C 1
ATOM 1288 O O . ILE A 1 159 ? -1.957 -2.897 12.970 1.00 98.06 159 ILE A O 1
ATOM 1292 N N . THR A 1 160 ? -2.090 -4.213 14.781 1.00 97.81 160 THR A N 1
ATOM 1293 C CA . THR A 1 160 ? -2.829 -3.261 15.615 1.00 97.81 160 THR A CA 1
ATOM 1294 C C . THR A 1 160 ? -2.701 -3.625 17.093 1.00 97.81 160 THR A C 1
ATOM 1296 O O . THR A 1 160 ? -2.483 -4.786 17.438 1.00 97.81 160 THR A O 1
ATOM 1299 N N . ARG A 1 161 ? -2.850 -2.628 17.968 1.00 97.50 161 ARG A N 1
ATOM 1300 C CA . ARG A 1 161 ? -3.016 -2.782 19.425 1.00 97.50 161 ARG A CA 1
ATOM 1301 C C . ARG A 1 161 ? -4.421 -2.376 19.881 1.00 97.50 161 ARG A C 1
ATOM 1303 O O . ARG A 1 161 ? -4.675 -2.241 21.073 1.00 97.50 161 ARG A O 1
ATOM 1310 N N . ASN A 1 162 ? -5.327 -2.146 18.935 1.00 96.44 162 ASN A N 1
ATOM 1311 C CA . ASN A 1 162 ? -6.707 -1.788 19.201 1.00 96.44 162 ASN A CA 1
ATOM 1312 C C . ASN A 1 162 ? -7.562 -3.056 19.380 1.00 96.44 162 ASN A C 1
ATOM 1314 O O . ASN A 1 162 ? -7.763 -3.829 18.441 1.00 96.44 162 ASN A O 1
ATOM 1318 N N . GLU A 1 163 ? -8.082 -3.270 20.589 1.00 95.81 163 GLU A N 1
ATOM 1319 C CA . GLU A 1 163 ? -8.854 -4.474 20.925 1.00 95.81 163 GLU A CA 1
ATOM 1320 C C . GLU A 1 163 ? -10.165 -4.597 20.138 1.00 95.81 163 GLU A C 1
ATOM 1322 O O . GLU A 1 163 ? -10.607 -5.705 19.822 1.00 95.81 163 GLU A O 1
ATOM 1327 N N . GLN A 1 164 ? -10.784 -3.475 19.768 1.00 94.88 164 GLN A N 1
ATOM 1328 C CA . GLN A 1 164 ? -11.998 -3.475 18.957 1.00 94.88 164 GLN A CA 1
ATOM 1329 C C . GLN A 1 164 ? -11.707 -3.971 17.539 1.00 94.88 164 GLN A C 1
ATOM 1331 O O . GLN A 1 164 ? -12.453 -4.800 17.015 1.00 94.88 164 GLN A O 1
ATOM 1336 N N . TYR A 1 165 ? -10.595 -3.540 16.941 1.00 96.75 165 TYR A N 1
ATOM 1337 C CA . TYR A 1 165 ? -10.156 -4.046 15.642 1.00 96.75 165 TYR A CA 1
ATOM 1338 C C . TYR A 1 165 ? -9.799 -5.531 15.713 1.00 96.75 165 TYR A C 1
ATOM 1340 O O . TYR A 1 165 ? -10.223 -6.290 14.845 1.00 96.75 165 TYR A O 1
ATOM 1348 N N . LEU A 1 166 ? -9.126 -5.992 16.773 1.00 96.12 166 LEU A N 1
ATOM 1349 C CA . LEU A 1 166 ? -8.871 -7.426 16.972 1.00 96.12 166 LEU A CA 1
ATOM 1350 C C . LEU A 1 166 ? -10.171 -8.239 17.122 1.00 96.12 166 LEU A C 1
ATOM 1352 O O . LEU A 1 166 ? -10.267 -9.361 16.622 1.00 96.12 166 LEU A O 1
ATOM 1356 N N . SER A 1 167 ? -11.192 -7.684 17.780 1.00 95.75 167 SER A N 1
ATOM 1357 C CA . SER A 1 167 ? -12.527 -8.291 17.860 1.00 95.75 167 SER A CA 1
ATOM 1358 C C . SER A 1 167 ? -13.213 -8.365 16.490 1.00 95.75 167 SER A C 1
ATOM 1360 O O . SER A 1 167 ? -13.782 -9.403 16.141 1.00 95.75 167 SER A O 1
ATOM 1362 N N . ALA A 1 168 ? -13.100 -7.312 15.674 1.00 96.31 168 ALA A N 1
ATOM 1363 C CA . ALA A 1 168 ? -13.606 -7.300 14.301 1.00 96.31 168 ALA A CA 1
ATOM 1364 C C . ALA A 1 168 ? -12.935 -8.386 13.443 1.00 96.31 168 ALA A C 1
ATOM 1366 O O . ALA A 1 168 ? -13.632 -9.122 12.749 1.00 96.31 168 ALA A O 1
ATOM 1367 N N . VAL A 1 169 ? -11.613 -8.570 13.562 1.00 96.31 169 VAL A N 1
ATOM 1368 C CA . VAL A 1 169 ? -10.882 -9.662 12.885 1.00 96.31 169 VAL A CA 1
ATOM 1369 C C . VAL A 1 169 ? -11.450 -11.027 13.257 1.00 96.31 169 VAL A C 1
ATOM 1371 O O . VAL A 1 169 ? -11.741 -11.829 12.374 1.00 96.31 169 VAL A O 1
ATOM 1374 N N . ARG A 1 170 ? -11.656 -11.283 14.555 1.00 95.81 170 ARG A N 1
ATOM 1375 C CA . ARG A 1 170 ? -12.230 -12.547 15.045 1.00 95.81 170 ARG A CA 1
ATOM 1376 C C . ARG A 1 170 ? -13.668 -12.762 14.574 1.00 95.81 170 ARG A C 1
ATOM 1378 O O . ARG A 1 170 ? -14.046 -13.888 14.281 1.00 95.81 170 ARG A O 1
ATOM 1385 N N . THR A 1 171 ? -14.452 -11.689 14.506 1.00 95.69 171 THR A N 1
ATOM 1386 C CA . THR A 1 171 ? -15.860 -11.732 14.088 1.00 95.69 171 THR A CA 1
AT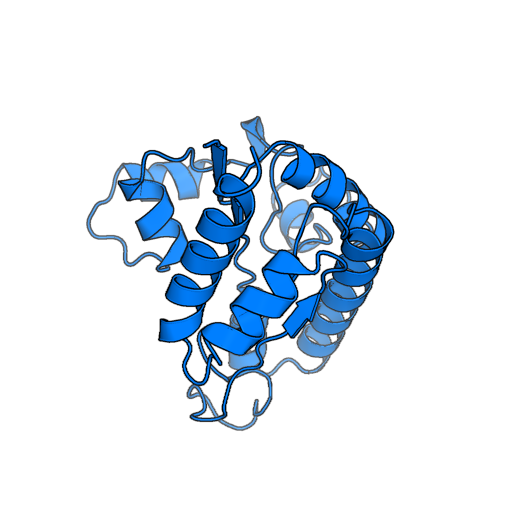OM 1387 C C . THR A 1 171 ? -15.996 -12.008 12.596 1.00 95.69 171 THR A C 1
ATOM 1389 O O . THR A 1 171 ? -16.810 -12.834 12.194 1.00 95.69 171 THR A O 1
ATOM 1392 N N . VAL A 1 172 ? -15.204 -11.316 11.775 1.00 96.88 172 VAL A N 1
ATOM 1393 C CA . VAL A 1 172 ? -15.236 -11.471 10.317 1.00 96.88 172 VAL A CA 1
ATOM 1394 C C . VAL A 1 172 ? -14.582 -12.781 9.892 1.00 96.88 172 VAL A C 1
ATOM 1396 O O . VAL A 1 172 ? -15.072 -13.406 8.957 1.00 96.88 172 VAL A O 1
ATOM 1399 N N . ASN A 1 173 ? -13.515 -13.200 10.584 1.00 96.38 173 ASN A N 1
ATOM 1400 C CA . ASN A 1 173 ? -12.730 -14.39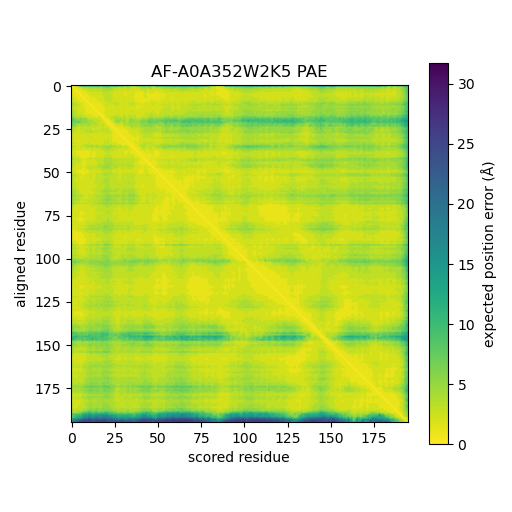8 10.285 1.00 96.38 173 ASN A CA 1
ATOM 1401 C C . ASN A 1 173 ? -12.410 -14.521 8.777 1.00 96.38 173 ASN A C 1
ATOM 1403 O O . ASN A 1 173 ? -12.894 -15.444 8.117 1.00 96.38 173 ASN A O 1
ATOM 1407 N N . PRO A 1 174 ? -11.669 -13.547 8.212 1.00 95.38 174 PRO A N 1
ATOM 1408 C CA . PRO A 1 174 ? -11.465 -13.436 6.772 1.00 95.38 174 PRO A CA 1
ATOM 1409 C C . PRO A 1 174 ? -10.715 -14.649 6.218 1.00 95.38 174 PRO A C 1
ATOM 1411 O O . PRO A 1 174 ? -9.655 -15.018 6.725 1.00 95.38 174 PRO A O 1
ATOM 1414 N N . VAL A 1 175 ? -11.256 -15.239 5.153 1.00 93.56 175 VAL A N 1
ATOM 1415 C CA . VAL A 1 175 ? -10.671 -16.406 4.469 1.00 93.56 175 VAL A CA 1
ATOM 1416 C C . VAL A 1 175 ? -10.399 -16.140 2.991 1.00 93.56 175 VAL A C 1
ATOM 1418 O O . VAL A 1 175 ? -9.534 -16.786 2.408 1.00 93.56 175 VAL A O 1
ATOM 1421 N N . ASN A 1 176 ? -11.099 -15.175 2.390 1.00 92.31 176 ASN A N 1
ATOM 1422 C CA . ASN A 1 176 ? -10.919 -14.748 1.006 1.00 92.31 176 ASN A CA 1
ATOM 1423 C C . ASN A 1 176 ? -10.591 -13.257 0.930 1.00 92.31 176 ASN A C 1
ATOM 1425 O O . ASN A 1 176 ? -10.967 -12.472 1.800 1.00 92.31 176 ASN A O 1
ATOM 1429 N N . ILE A 1 177 ? -9.989 -12.830 -0.180 1.00 90.44 177 ILE A N 1
ATOM 1430 C CA . ILE A 1 177 ? -9.695 -11.410 -0.419 1.00 90.44 177 ILE A CA 1
ATOM 1431 C C . ILE A 1 177 ? -10.949 -10.520 -0.366 1.00 90.44 177 ILE A C 1
ATOM 1433 O O . ILE A 1 177 ? -10.900 -9.382 0.096 1.00 90.44 177 ILE A O 1
ATOM 1437 N N . THR A 1 178 ? -12.111 -11.054 -0.750 1.00 91.31 178 THR A N 1
ATOM 1438 C CA . THR A 1 178 ? -13.397 -10.345 -0.660 1.00 91.31 178 THR A CA 1
ATOM 1439 C C . THR A 1 178 ? -13.803 -10.019 0.778 1.00 91.31 178 THR A C 1
ATOM 1441 O O . THR A 1 178 ? -14.586 -9.095 1.003 1.00 91.31 178 THR A O 1
ATOM 1444 N N . ASP A 1 179 ? -13.270 -10.745 1.763 1.00 95.56 179 ASP A N 1
ATOM 1445 C CA . ASP A 1 179 ? -13.544 -10.506 3.179 1.00 95.56 179 ASP A CA 1
ATOM 1446 C C . ASP A 1 179 ? -12.753 -9.312 3.726 1.00 95.56 179 ASP A C 1
ATOM 1448 O O . ASP A 1 179 ? -13.152 -8.740 4.739 1.00 95.56 179 ASP A O 1
ATOM 1452 N N . VAL A 1 180 ? -11.689 -8.867 3.044 1.00 94.88 180 VAL A N 1
ATOM 1453 C CA . VAL A 1 180 ? -10.892 -7.697 3.458 1.00 94.88 180 VAL A CA 1
ATOM 1454 C C . VAL A 1 180 ? -11.753 -6.433 3.480 1.00 94.88 180 VAL A C 1
ATOM 1456 O O . VAL A 1 180 ? -11.682 -5.652 4.426 1.00 94.88 180 VAL A O 1
ATOM 1459 N N . TYR A 1 181 ? -12.647 -6.259 2.503 1.00 92.56 181 TYR A N 1
ATOM 1460 C CA . TYR A 1 181 ? -13.616 -5.160 2.516 1.00 92.56 181 TYR A CA 1
ATOM 1461 C C . TYR A 1 181 ? -14.547 -5.232 3.736 1.00 92.56 181 TYR A C 1
ATOM 1463 O O . TYR A 1 181 ? -14.735 -4.237 4.437 1.00 92.56 181 TYR A O 1
ATOM 1471 N N . ARG A 1 182 ? -15.103 -6.418 4.024 1.00 94.50 182 ARG A N 1
ATOM 1472 C CA . ARG A 1 182 ? -15.986 -6.624 5.185 1.00 94.50 182 ARG A CA 1
ATOM 1473 C C . ARG A 1 182 ? -15.257 -6.343 6.491 1.00 94.50 182 ARG A C 1
ATOM 1475 O O . ARG A 1 182 ? -15.836 -5.747 7.394 1.00 94.50 182 ARG A O 1
ATOM 1482 N N . LEU A 1 183 ? -13.990 -6.735 6.569 1.00 96.44 183 LEU A N 1
ATOM 1483 C CA . LEU A 1 183 ? -13.130 -6.453 7.703 1.00 96.44 183 LEU A CA 1
ATOM 1484 C C . LEU A 1 183 ? -12.954 -4.948 7.920 1.00 96.44 183 LEU A C 1
ATOM 1486 O O . LEU A 1 183 ? -13.174 -4.481 9.034 1.00 96.44 183 LEU A O 1
ATOM 1490 N N . ILE A 1 184 ? -12.620 -4.193 6.869 1.00 94.69 184 ILE A N 1
ATOM 1491 C CA . ILE A 1 184 ? -12.451 -2.733 6.945 1.00 94.69 184 ILE A CA 1
ATOM 1492 C C . ILE A 1 184 ? -13.747 -2.062 7.420 1.00 94.69 184 ILE A C 1
ATOM 1494 O O . ILE A 1 184 ? -13.711 -1.220 8.318 1.00 94.69 184 ILE A O 1
ATOM 1498 N N . VAL A 1 185 ? -14.903 -2.465 6.879 1.00 93.69 185 VAL A N 1
ATOM 1499 C CA . VAL A 1 185 ? -16.212 -1.942 7.311 1.00 93.69 185 VAL A CA 1
ATOM 1500 C C . VAL A 1 185 ? -16.500 -2.294 8.772 1.00 93.69 185 VAL A C 1
ATOM 1502 O O . VAL A 1 185 ? -16.901 -1.427 9.543 1.00 93.69 185 VAL A O 1
ATOM 1505 N N . CYS A 1 186 ? -16.243 -3.533 9.193 1.00 94.81 186 CYS A N 1
ATOM 1506 C CA . CYS A 1 186 ? -16.476 -3.961 10.573 1.00 94.81 186 CYS A CA 1
ATOM 1507 C C . CYS A 1 186 ? -15.571 -3.219 11.572 1.00 94.81 186 CYS A C 1
ATOM 1509 O O . CYS A 1 186 ? -16.042 -2.791 12.626 1.00 94.81 186 CYS A O 1
ATOM 1511 N N . MET A 1 187 ? -14.295 -3.004 11.232 1.00 94.56 187 MET A N 1
ATOM 1512 C CA . MET A 1 187 ? -13.377 -2.182 12.031 1.00 94.56 187 MET A CA 1
ATOM 1513 C C . MET A 1 187 ? -13.897 -0.747 12.166 1.00 94.56 187 MET A C 1
ATOM 1515 O O . MET A 1 187 ? -13.937 -0.205 13.269 1.00 94.56 187 MET A O 1
ATOM 1519 N N . HIS A 1 188 ? -14.370 -0.161 11.066 1.00 91.56 188 HIS A N 1
ATOM 1520 C CA . HIS A 1 188 ? -14.949 1.177 11.063 1.00 91.56 188 HIS A CA 1
ATOM 1521 C C . HIS A 1 188 ? -16.195 1.300 11.953 1.00 91.56 188 HIS A C 1
ATOM 1523 O O . HIS A 1 188 ? -16.350 2.256 12.710 1.00 91.56 188 HIS A O 1
ATOM 1529 N N . GLU A 1 189 ? -17.103 0.328 11.888 1.00 90.06 189 GLU A N 1
ATOM 1530 C CA . GLU A 1 189 ? -18.291 0.299 12.744 1.00 90.06 189 GLU A CA 1
ATOM 1531 C C . GLU A 1 189 ? -17.940 0.115 14.223 1.00 90.06 189 GLU A C 1
ATOM 1533 O O . GLU A 1 189 ? -18.609 0.681 15.089 1.00 90.06 189 GLU A O 1
ATOM 1538 N N . ALA A 1 190 ? -16.899 -0.664 14.524 1.00 85.44 190 ALA A N 1
ATOM 1539 C CA . ALA A 1 190 ? -16.435 -0.882 15.888 1.00 85.44 190 ALA A CA 1
ATOM 1540 C C . ALA A 1 190 ? -15.874 0.403 16.524 1.00 85.44 190 ALA A C 1
ATOM 1542 O O . ALA A 1 190 ? -16.103 0.635 17.710 1.00 85.44 190 ALA A O 1
ATOM 1543 N N . GLU A 1 191 ? -15.213 1.256 15.734 1.00 80.50 191 GLU A N 1
ATOM 1544 C CA . GLU A 1 191 ? -14.762 2.590 16.153 1.00 80.50 191 GLU A CA 1
ATOM 1545 C C . GLU A 1 191 ? -15.953 3.494 16.534 1.00 80.50 191 GLU A C 1
ATOM 1547 O O . GLU A 1 191 ? -15.962 4.112 17.598 1.00 80.50 191 GLU A O 1
ATOM 1552 N N . ASN A 1 192 ? -17.000 3.528 15.702 1.00 74.94 192 ASN A N 1
ATOM 1553 C CA . ASN A 1 192 ? -18.136 4.444 15.877 1.00 74.94 192 ASN A CA 1
ATOM 1554 C C . ASN A 1 192 ? -19.096 4.059 17.021 1.00 74.94 192 ASN A C 1
ATOM 1556 O O . ASN A 1 192 ? -19.917 4.877 17.416 1.00 74.94 192 ASN A O 1
ATOM 1560 N N . LYS A 1 193 ? -19.033 2.836 17.565 1.00 68.69 193 LYS A N 1
ATOM 1561 C CA . LYS A 1 193 ? -19.887 2.413 18.698 1.00 68.69 193 LYS A CA 1
ATOM 1562 C C . LYS A 1 193 ? -19.473 3.014 20.049 1.00 68.69 193 LYS A C 1
ATOM 1564 O O . LYS A 1 193 ? -20.170 2.795 21.036 1.00 68.69 193 LYS A O 1
ATOM 1569 N N . ILE A 1 194 ? -18.334 3.706 20.108 1.00 54.34 194 ILE A N 1
ATOM 1570 C CA . ILE A 1 194 ? -17.716 4.208 21.348 1.00 54.34 194 ILE A CA 1
ATOM 1571 C C . ILE A 1 194 ? -17.592 5.746 21.348 1.00 54.34 194 ILE A C 1
ATOM 1573 O O . ILE A 1 194 ? -17.364 6.331 22.407 1.00 54.34 194 ILE A O 1
ATOM 1577 N N . ALA A 1 195 ? -17.751 6.391 20.186 1.00 51.59 195 ALA A N 1
ATOM 1578 C CA . ALA A 1 195 ? -17.765 7.849 20.029 1.00 51.59 195 ALA A CA 1
ATOM 1579 C C . ALA A 1 195 ? -19.149 8.440 20.340 1.00 51.59 195 ALA A C 1
ATOM 1581 O O . ALA A 1 195 ? -19.182 9.545 20.927 1.00 51.59 195 ALA A O 1
#

Secondary structure (DSSP, 8-state):
--EEE-B-B-HHHHHHHHH-TTS---HHHHHHHHHT----BHHHHGGGSB-SSTT-HHHHHH-TTSPP--HHHHHHHHHHHHTT-SEEE---THHHHHHHTT-HHHHHHHHHHHHHHHHHHHHHS-TTT-EEEEE-SSB-TT-TTSSSPB-PPPPEEEEE--HHHHHHHHHH---STHHHHHHHHHHHHHHHTT-

Nearest PDB structures (foldseek):
  2ify-assembly1_A  TM=7.739E-01  e=2.496E-02  Bacillus anthracis
  2zkt-assembly1_B  TM=7.488E-01  e=2.799E-02  Pyrococcus horikoshii
  5kgm-assembly1_A  TM=8.000E-01  e=7.417E-02  Caenorhabditis elegans
  2zkt-assembly1_A  TM=7.190E-01  e=3.948E-02  Pyrococcus horikoshii
  4kjd-assembly1_B  TM=4.871E-01  e=4.386E-01  Rattus norvegicus

Mean predicted aligned error: 3.66 Å

Solvent-accessible surface area (backbone atoms only — not comparab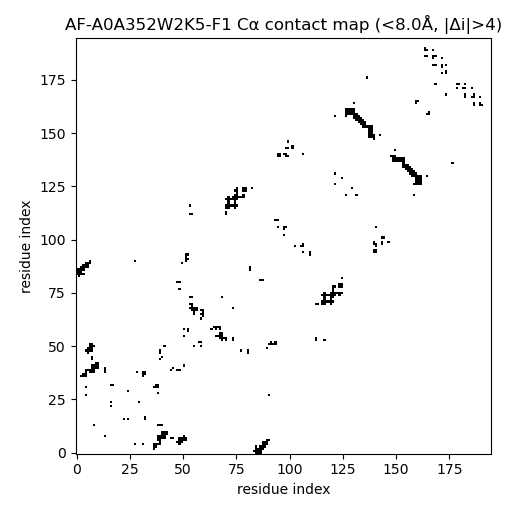le to full-atom values): 11143 Å² total; per-residue (Å²): 134,47,65,44,57,28,46,34,32,54,59,72,58,50,52,44,63,70,75,39,90,81,66,90,61,58,71,70,58,48,47,35,67,73,70,71,41,72,84,38,24,52,91,84,28,56,94,70,41,42,47,71,48,67,36,18,65,67,52,21,75,80,39,76,89,46,70,67,44,59,24,33,60,47,12,35,53,44,25,63,56,49,72,74,37,78,43,69,49,72,76,70,62,55,54,57,58,30,21,74,65,56,35,65,70,57,45,56,50,53,53,53,41,50,50,36,18,51,49,23,22,61,75,58,34,65,30,66,83,40,72,50,79,48,70,52,96,63,31,36,62,91,50,45,90,57,86,63,70,49,91,55,86,55,62,81,47,77,50,60,66,29,66,57,46,54,48,27,49,68,71,61,56,68,85,51,79,78,34,53,60,55,38,55,52,43,33,54,53,52,56,63,78,76,113

Sequence (195 aa):
KKVSCLNLYRKEYRDKIIADNTLILPASTLMTKYSGTEILTVENHFSSGLYMDIDHHVLHVHYPYIPCADPLEQGRHTAQLVSRHDFSFFEYFLTDTWAHRRSETAIKKIISCLNFFLEGLTESLALERHAVIITSDHGNMEEISINEHTLNPVPLVIITRNEQYLSAVRTVNPVNITDVYRLIVCMHEAENKIA

=== Feature glossary ===
The record interleaves many kinds of information about one protein. Here is each kind framed as the question it answers.

Q: What are the backbone torsion angles?
A: φ (phi) and ψ (psi) are the two rotatable backbone dihedrals per residue: φ is the C(i-1)–N–Cα–C torsion, ψ is the N–Cα–C–N(i+1) torsion, both in degrees on (−180°, 180°]. α-helical residues cluster near (−60°, −45°); β-strand residues near (−120°, +130°). A Ramachandran plot is simply a scatter of (φ, ψ) for every residue.

Q: What is the amino-acid chain?
A: This is the polypeptide sequence — one letter per residue, N-terminus first. Length ranges from a few dozen residues for small domains to over a thousand for large multi-domain proteins.

Q: How mobile is each atom in the crystal?
A: For experimental (PDB) structures, the B-factor (temperature factor) quantifies the positional spread of each atom in the crystal — a combination of thermal vibration and static disorder — in units of Å². High B-factors mark flexible loops or poorly resolved regions; low B-factors mark the rigid, well-ordered core.

Q: Are the domains correctly placed relative to each other?
A: Predicted Aligned Error (PAE) is an AlphaFold confidence matrix: entry (i, j) is the expected error in the position of residue j, in ångströms, when the prediction is superimposed on the true structure at residue i. Low PAE within a block of residues means that block is internally rigid and well-predicted; high PAE between two blocks means their relative placement is uncertain even if each block individually is confident.

Q: How confident is the AlphaFold model at each residue?
A: pLDDT is the predicted lDDT-Cα score: AlphaFold's confidence that the local environment of each residue (all inter-atomic distances within 15 Å) is correctly placed. It is a per-residue number between 0 and 100, with higher meaning more reliable.

Q: What family and function is it annotated with?
A: Functional annotations link the protein to curated databases. InterPro entries identify conserved domains and families by matching the sequence against member-database signatures (Pfam, PROSITE, CDD, …). Gene Ontology (GO) terms describe molecular function, biological process, and cellular component in a controlled vocabulary. CATH places the structure in a hierarchical fold classification (Class/Architecture/Topology/Homologous-superfamily). The organism is the source species.

Q: How big and how compact is the whole molecule?
A: Three whole-structure scalars: the radius of gyration (RMS distance of Cα from centroid, in Å), the count of Cα–Cα contacts (pairs closer than 8 Å and separated by more than four residues in sequence — i.e. tertiary, not local, contacts), and the bounding-box dimensions. Together they distinguish compact globular folds from extended fibres or disordered chains.

Q: What known structures does this most resemble?
A: The Foldseek neighbor list gives the closest experimentally determined structures in the PDB, ranked by structural alignment. TM-score near 1 means near-identical fold; near 0.3 means only rough topology match. This is how one finds what a novel AlphaFold prediction most resembles in the solved-structure universe.

Q: Which residues are buried vs exposed?
A: SASA measures how much of the protein is reachable by solvent. It is computed by rolling a water-sized probe over the atomic surface and summing the exposed area (Å²). Per-residue SASA distinguishes core (buried, low SASA) from surface (exposed, high SASA) residues; total SASA is a whole-molecule size measure.

Q: Which residues are in helices, strands, or loops?
A: Eight-state secondary structure (DSSP): H is the canonical α-helix, G the tighter 3₁₀-helix, I the wider π-helix; E/B are β-structure, T and S are turns and bends, and '-' is everything else. DSSP derives these from the pattern of main-chain N–H···O=C hydrogen bonds, not from the sequence.

Q: Where is each backbone atom in 3D?
A: Structure coordinates are given as an mmCIF _atom_site loop: one row per atom with element, residue name, chain id, sequence number, and x/y/z position in Å. Only the fou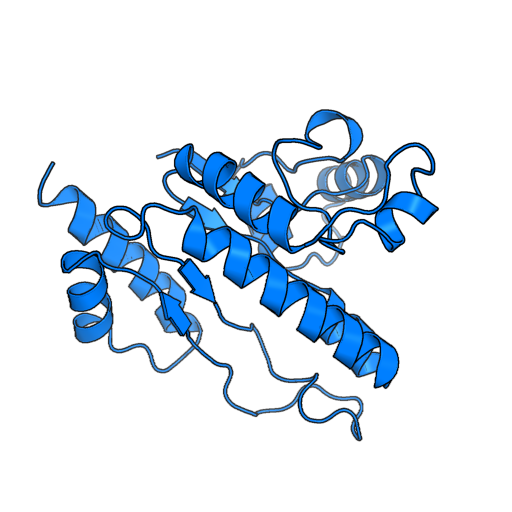r main-chain atoms per residue are included here; side chains are omitted to keep the record compact.

Q: What if only a Cα trace is available?
A: Three-state secondary structure (P-SEA) collapses the eight DSSP classes into helix (a), strand (b), and coil (c). P-SEA assigns these from Cα geometry alone — distances and angles — without requiring backbone oxygens, so it works on any Cα trace.

Q: What do the rendered images show?
A: The six renders are orthographic views along the three Cartesi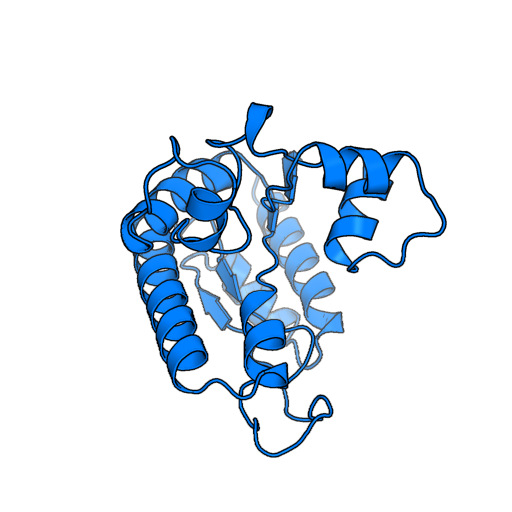an axes in both directions. Representation (cartoon, sticks, or surface) and color scheme (sequence-rainbow or by-chain) vary across proteins so the training set covers all the common visualization conventions.

Q: What does the local fold look like, residue by residue?
A: Foldseek's 3Di representation compresses backbone geometry into a per-residue letter drawn from a learned twenty-state alphabet. It captures the tertiary interaction pattern around each residue — which residues are packed against it in space, regardless of where they are in sequence.

Q: What do the diagnostic plots show?
A: The contact map is a binary N×N matrix image: pixel (i, j) is dark where Cα_i and Cα_j are within 8 Å and |i−j|>4. Because the |i−j|>4 filter removes local helical contacts, off-diagonal stripes parallel to the main diagonal indicate parallel β-sheets; stripes perpendicular to it indicate antiparallel β-sheets. The Ramachandran plot scatters every residue's (φ, ψ) pair against the sterically allowed regions. The PAE heatmap renders the predicted-aligned-error matrix.